Protein AF-A0A0D2KU87-F1 (afdb_monomer)

Nearest PDB structures (foldseek):
  6zbf-assembly1_D  TM=3.730E-01  e=7.531E+00  Plasmodium falciparum
  2d4u-assembly1_B  TM=3.191E-01  e=7.531E+00  Escherichia coli
  2d4u-assembly1_A  TM=2.820E-01  e=7.531E+00  Escherichia coli

Solvent-accessible surface area (backbone atoms only — not comparable to full-atom values): 9896 Å² total; per-residue (Å²): 134,83,79,78,77,72,79,76,49,79,61,57,67,53,49,53,59,48,53,55,52,32,53,54,26,45,52,42,23,51,54,15,48,53,52,46,55,57,56,40,59,60,91,56,57,59,43,62,75,48,53,86,29,67,97,52,77,51,75,74,40,42,51,70,64,66,47,47,61,58,52,49,52,55,51,51,47,50,51,52,52,51,52,50,52,52,30,57,75,68,68,45,45,80,82,44,34,71,60,50,45,51,52,37,52,53,50,22,53,51,25,47,54,50,20,52,30,36,56,43,44,52,74,31,78,82,30,64,52,69,70,59,32,55,31,34,51,42,22,20,51,13,23,46,50,29,23,52,43,33,52,52,47,40,50,59,68,65,59,74,82,65,65,76,81,70,44,69,68,62,55,50,58,52,51,58,55,60,77,74,108

Secondary structure (DSSP, 8-state):
---------HHHHHHHHHHHHHHHHHHHHHHHHHHHHHHHHSS---GGGGTT-TT---S---HHHHHHHHHHHHHHHHHHHHHHHHHHHTT-TTTTHHHHHHHHHHHHHHHHHHHHHHHHHTTSGGGGSHHHHHHHHHHHHHHHHHHHHHHHHHHHHHH-SSGGGG-HHHHHHHHHHHTT-

Organism: NCBI:txid145388

Structure (mmCIF, N/CA/C/O backbone):
data_AF-A0A0D2KU87-F1
#
_entry.id   AF-A0A0D2KU87-F1
#
loop_
_atom_site.group_PDB
_atom_site.id
_atom_site.type_symbol
_atom_site.label_atom_id
_atom_site.label_alt_id
_atom_site.label_comp_id
_atom_site.label_asym_id
_atom_site.label_entity_id
_atom_site.label_seq_id
_atom_site.pdbx_PDB_ins_code
_atom_site.Cartn_x
_atom_site.Cartn_y
_atom_site.Cartn_z
_atom_site.occupancy
_atom_site.B_iso_or_equiv
_atom_site.auth_seq_id
_atom_site.auth_comp_id
_atom_site.auth_asym_id
_atom_site.auth_atom_id
_atom_site.pdbx_PDB_model_num
ATOM 1 N N . MET A 1 1 ? -26.603 19.863 22.892 1.00 43.16 1 MET A N 1
ATOM 2 C CA . MET A 1 1 ? -26.083 18.515 22.584 1.00 43.16 1 MET A CA 1
ATOM 3 C C . MET A 1 1 ? -24.598 18.520 22.902 1.00 43.16 1 MET A C 1
ATOM 5 O O . MET A 1 1 ? -23.802 18.940 22.076 1.00 43.16 1 MET A O 1
ATOM 9 N N . ALA A 1 2 ? -24.238 18.197 24.143 1.00 42.66 2 ALA A N 1
ATOM 10 C CA . ALA A 1 2 ? -22.839 18.078 24.535 1.00 42.66 2 ALA A CA 1
ATOM 11 C C . ALA A 1 2 ? -22.352 16.707 24.054 1.00 42.66 2 ALA A C 1
ATOM 13 O O . ALA A 1 2 ? -22.776 15.683 24.585 1.00 42.66 2 ALA A O 1
ATOM 14 N N . GLY A 1 3 ? -21.552 16.689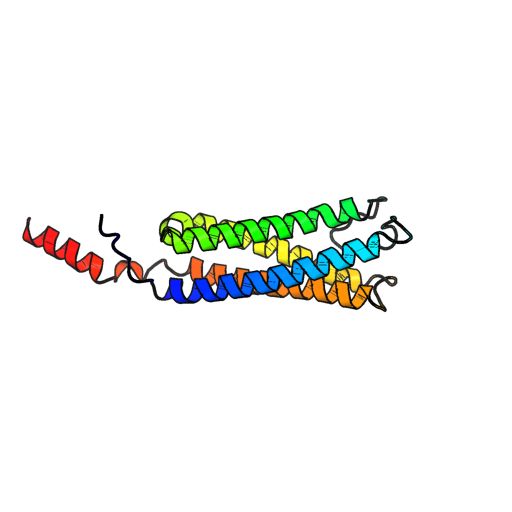 22.988 1.00 45.22 3 GLY A N 1
ATOM 15 C CA . GLY A 1 3 ? -20.903 15.472 22.519 1.00 45.22 3 GLY A CA 1
ATOM 16 C C . GLY A 1 3 ? -19.928 15.000 23.588 1.00 45.22 3 GLY A C 1
ATOM 17 O O . GLY A 1 3 ? -18.913 15.651 23.826 1.00 45.22 3 GLY A O 1
ATOM 18 N N . PHE A 1 4 ? -20.256 13.899 24.261 1.00 49.47 4 PHE A N 1
ATOM 19 C CA . PHE A 1 4 ? -19.326 13.210 25.142 1.00 49.47 4 PHE A CA 1
ATOM 20 C C . PHE A 1 4 ? -18.166 12.697 24.288 1.00 49.47 4 PHE A C 1
ATOM 22 O O . PHE A 1 4 ? -18.287 11.701 23.579 1.00 49.47 4 PHE A O 1
ATOM 29 N N . ALA A 1 5 ? -17.042 13.412 24.326 1.00 50.34 5 ALA A N 1
ATOM 30 C CA . ALA A 1 5 ? -15.783 12.922 23.799 1.00 50.34 5 ALA A CA 1
ATOM 31 C C . ALA A 1 5 ? -15.379 11.711 24.645 1.00 50.34 5 ALA A C 1
ATOM 33 O O . ALA A 1 5 ? -14.932 11.855 25.784 1.00 50.34 5 ALA A O 1
ATOM 34 N N . CYS A 1 6 ? -15.594 10.509 24.112 1.00 52.75 6 CYS A N 1
ATOM 35 C CA . CYS A 1 6 ? -15.106 9.299 24.748 1.00 52.75 6 CYS A CA 1
ATOM 36 C C . CYS A 1 6 ? -13.572 9.412 24.823 1.00 52.75 6 CYS A C 1
ATOM 38 O O . CYS A 1 6 ? -12.943 9.708 23.801 1.00 52.75 6 CYS A O 1
ATOM 40 N N . PRO A 1 7 ? -12.947 9.254 26.003 1.00 59.38 7 PRO A N 1
ATOM 41 C CA . PRO A 1 7 ? -11.500 9.335 26.115 1.00 59.38 7 PRO A CA 1
ATOM 42 C C . PRO A 1 7 ? -10.881 8.275 25.200 1.00 59.38 7 PRO A C 1
ATOM 44 O O . PRO A 1 7 ? -11.172 7.089 25.341 1.00 59.38 7 PRO A O 1
ATOM 47 N N . PHE A 1 8 ? -10.067 8.726 24.241 1.00 59.88 8 PHE A N 1
ATOM 48 C CA . PHE A 1 8 ? -9.347 7.882 23.287 1.00 59.88 8 PHE A CA 1
ATOM 49 C C . PHE A 1 8 ? -8.723 6.679 24.003 1.00 59.88 8 PHE A C 1
ATOM 51 O O . PHE A 1 8 ? -7.935 6.862 24.941 1.00 59.88 8 PHE A O 1
ATOM 58 N N . THR A 1 9 ? -9.045 5.460 23.556 1.00 67.19 9 THR A N 1
ATOM 59 C CA . THR A 1 9 ? -8.402 4.252 24.089 1.00 67.19 9 THR A CA 1
ATOM 60 C C . THR A 1 9 ? -6.901 4.296 23.794 1.00 67.19 9 THR A C 1
ATOM 62 O O . THR A 1 9 ? -6.440 4.960 22.860 1.00 67.19 9 THR A O 1
ATOM 65 N N . CYS A 1 10 ? -6.103 3.600 24.608 1.00 67.94 10 CYS A N 1
ATOM 66 C CA . CYS A 1 10 ? -4.652 3.533 24.418 1.00 67.94 10 CYS A CA 1
ATOM 67 C C . CYS A 1 10 ? -4.286 3.033 23.005 1.00 67.94 10 CYS A C 1
ATOM 69 O O . CYS A 1 10 ? -3.379 3.576 22.377 1.00 67.94 10 CYS A O 1
ATOM 71 N N . ALA A 1 11 ? -5.055 2.084 22.454 1.00 71.25 11 ALA A N 1
ATOM 72 C CA . ALA A 1 11 ? -4.854 1.596 21.092 1.00 71.25 11 ALA A CA 1
ATOM 73 C C . ALA A 1 11 ? -5.150 2.672 20.037 1.00 71.25 11 ALA A C 1
ATOM 75 O O . ALA A 1 11 ? -4.380 2.823 19.092 1.00 71.25 11 ALA A O 1
ATOM 76 N N . GLN A 1 12 ? -6.195 3.488 20.214 1.00 80.25 12 GLN A N 1
ATOM 77 C CA . GLN A 1 12 ? -6.535 4.558 19.270 1.00 80.25 12 GLN A CA 1
ATOM 78 C C . GLN A 1 12 ? -5.399 5.588 19.123 1.00 80.25 12 GLN A C 1
ATOM 80 O O . GLN A 1 12 ? -5.172 6.105 18.027 1.00 80.25 12 GLN A O 1
ATOM 85 N N . LYS A 1 13 ? -4.626 5.829 20.194 1.00 85.50 13 LYS A N 1
ATOM 86 C CA . LYS A 1 13 ? -3.428 6.689 20.158 1.00 85.50 13 LYS A CA 1
ATOM 87 C C . LYS A 1 13 ? -2.296 6.114 19.305 1.00 85.50 13 LYS A C 1
ATOM 89 O O . LYS A 1 13 ? -1.492 6.887 18.797 1.00 85.50 13 LYS A O 1
ATOM 94 N N . LEU A 1 14 ? -2.232 4.791 19.145 1.00 91.44 14 LEU A N 1
ATOM 95 C CA . LEU A 1 14 ? -1.238 4.110 18.313 1.00 91.44 14 LEU A CA 1
ATOM 96 C C . LEU A 1 14 ? -1.712 3.937 16.862 1.0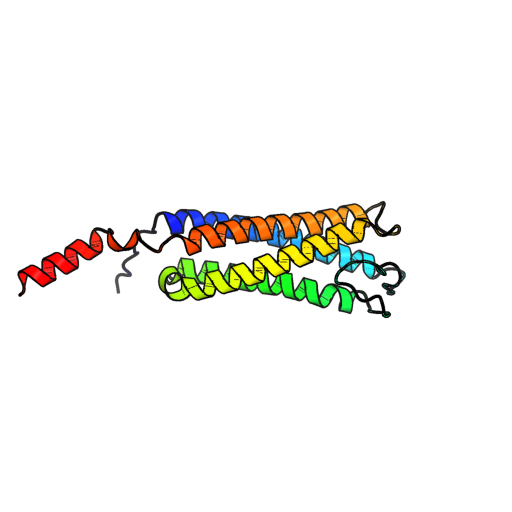0 91.44 14 LEU A C 1
ATOM 98 O O . LEU A 1 14 ? -0.902 4.011 15.943 1.00 91.44 14 LEU A O 1
ATOM 102 N N . VAL A 1 15 ? -3.016 3.757 16.634 1.00 93.25 15 VAL A N 1
ATOM 103 C CA . VAL A 1 15 ? -3.564 3.597 15.276 1.00 93.25 15 VAL A CA 1
ATOM 104 C C . VAL A 1 15 ? -3.365 4.869 14.446 1.00 93.25 15 VAL A C 1
ATOM 106 O O . VAL A 1 15 ? -2.947 4.780 13.297 1.00 93.25 15 VAL A O 1
ATOM 109 N N . LEU A 1 16 ? -3.601 6.055 15.017 1.00 93.75 16 LEU A N 1
ATOM 110 C CA . LEU A 1 16 ? -3.469 7.322 14.28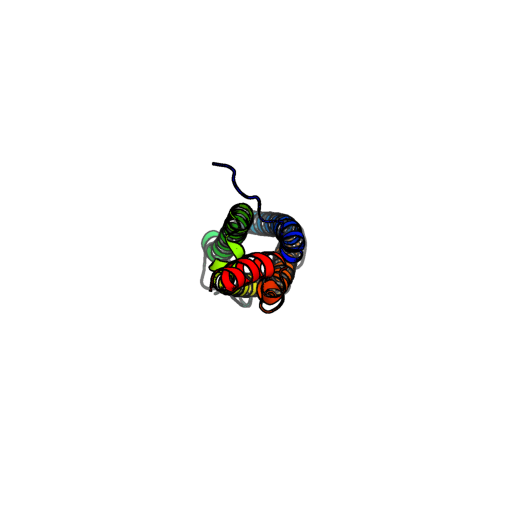8 1.00 93.75 16 LEU A CA 1
ATOM 111 C C . LEU A 1 16 ? -2.062 7.563 13.692 1.00 93.75 16 LEU A C 1
ATOM 113 O O . LEU A 1 16 ? -1.979 7.825 12.492 1.00 93.75 16 LEU A O 1
ATOM 117 N N . PRO A 1 17 ? -0.949 7.469 14.451 1.00 96.50 17 PRO A N 1
ATOM 118 C CA . PRO A 1 17 ? 0.382 7.644 13.875 1.00 96.50 17 PRO A CA 1
ATOM 119 C C . PRO A 1 17 ? 0.728 6.554 12.854 1.00 96.50 17 PRO A C 1
ATOM 121 O O . PRO A 1 17 ? 1.401 6.859 11.872 1.00 96.50 17 PRO A O 1
ATOM 124 N N . LEU A 1 18 ? 0.244 5.317 13.030 1.00 96.94 18 LEU A N 1
ATOM 125 C CA . LEU A 1 18 ? 0.438 4.249 12.045 1.00 96.94 18 LEU A CA 1
ATOM 126 C C . LEU A 1 18 ? -0.295 4.541 10.729 1.00 96.94 18 LEU A C 1
ATOM 128 O O . LEU A 1 18 ? 0.293 4.369 9.667 1.00 96.94 18 LEU A O 1
ATOM 132 N N . VAL A 1 19 ? -1.535 5.039 10.781 1.00 97.31 19 VAL A N 1
ATOM 133 C CA . VAL A 1 19 ? -2.292 5.471 9.590 1.00 97.31 19 VAL A CA 1
ATOM 134 C C . VAL A 1 19 ? -1.555 6.599 8.867 1.00 97.31 19 VAL A C 1
ATOM 136 O O . VAL A 1 19 ? -1.370 6.535 7.654 1.00 97.31 19 VAL A O 1
ATOM 139 N N . SER A 1 20 ? -1.083 7.608 9.606 1.00 97.44 20 SER A N 1
ATOM 140 C CA . SER A 1 20 ? -0.323 8.728 9.039 1.00 97.44 20 SER A CA 1
ATOM 141 C C . SER A 1 20 ? 0.984 8.272 8.390 1.00 97.44 20 SER A C 1
ATOM 143 O O . SER A 1 20 ? 1.318 8.713 7.293 1.00 97.44 20 SER A O 1
ATOM 145 N N . LEU A 1 21 ? 1.717 7.365 9.038 1.00 97.81 21 LEU A N 1
ATOM 146 C CA . LEU A 1 21 ? 2.938 6.791 8.479 1.00 97.81 21 LEU A CA 1
ATOM 147 C C . LEU A 1 21 ? 2.640 5.966 7.221 1.00 97.81 21 LEU A C 1
ATOM 149 O O . LEU A 1 21 ? 3.354 6.084 6.226 1.00 97.81 21 LEU A O 1
ATOM 153 N N . ASN A 1 22 ? 1.561 5.182 7.234 1.00 98.12 22 ASN A N 1
ATOM 154 C CA . ASN A 1 22 ? 1.152 4.402 6.074 1.00 98.12 22 ASN A CA 1
ATOM 155 C C . ASN A 1 22 ? 0.771 5.296 4.886 1.00 98.12 22 ASN A C 1
ATOM 157 O O . ASN A 1 22 ? 1.131 5.002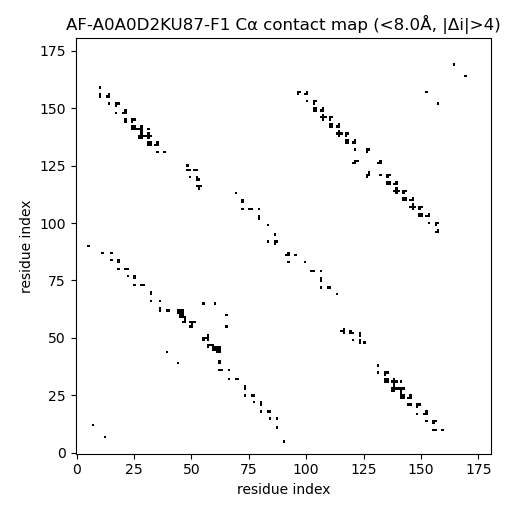 3.749 1.00 98.12 22 ASN A O 1
ATOM 161 N N . PHE A 1 23 ? 0.129 6.439 5.144 1.00 98.25 23 PHE A N 1
ATOM 162 C CA . PHE A 1 23 ? -0.154 7.436 4.114 1.00 98.25 23 PHE A CA 1
ATOM 163 C C . PHE A 1 23 ? 1.123 7.965 3.441 1.00 98.25 23 PHE A C 1
ATOM 165 O O . PHE A 1 23 ? 1.158 8.111 2.221 1.00 98.25 23 PHE A O 1
ATOM 172 N N . LEU A 1 24 ? 2.206 8.185 4.194 1.00 98.25 24 LEU A N 1
ATOM 173 C CA . LEU A 1 24 ? 3.493 8.586 3.609 1.00 98.25 24 LEU A CA 1
ATOM 174 C C . LEU A 1 24 ? 4.073 7.494 2.698 1.00 98.25 24 LEU A C 1
ATOM 176 O O . LEU A 1 24 ? 4.547 7.791 1.602 1.00 98.25 24 LEU A O 1
ATOM 180 N N . PHE A 1 25 ? 4.008 6.226 3.110 1.00 97.94 25 PHE A N 1
ATOM 181 C CA . PHE A 1 25 ? 4.479 5.103 2.289 1.00 97.94 25 PHE A CA 1
ATOM 182 C C . PHE A 1 25 ? 3.603 4.850 1.060 1.00 97.94 25 PHE A C 1
ATOM 184 O O . PHE A 1 25 ? 4.112 4.503 -0.010 1.00 97.94 25 PHE A O 1
ATOM 191 N N . TRP A 1 26 ? 2.307 5.128 1.168 1.00 97.88 26 TRP A N 1
ATOM 192 C CA . TRP A 1 26 ? 1.399 5.156 0.031 1.00 97.88 26 TRP A CA 1
ATOM 193 C C . TRP A 1 26 ? 1.817 6.215 -1.004 1.00 97.88 26 TRP A C 1
ATOM 195 O O . TRP A 1 26 ? 1.895 5.896 -2.191 1.00 97.88 26 TRP A O 1
ATOM 205 N N . VAL A 1 27 ? 2.193 7.433 -0.582 1.00 98.06 27 VAL A N 1
ATOM 206 C CA . VAL A 1 27 ? 2.714 8.474 -1.496 1.00 98.06 27 VAL A CA 1
ATOM 207 C C . VAL A 1 27 ? 3.985 8.004 -2.214 1.00 98.06 27 VAL A C 1
ATOM 209 O O . VAL A 1 27 ? 4.128 8.220 -3.418 1.00 98.06 27 VAL A O 1
ATOM 212 N N . ILE A 1 28 ? 4.894 7.323 -1.508 1.00 97.31 28 ILE A N 1
ATOM 213 C CA . ILE A 1 28 ? 6.113 6.759 -2.113 1.00 97.31 28 ILE A CA 1
ATOM 214 C C . ILE A 1 28 ? 5.757 5.705 -3.170 1.00 97.31 28 ILE A C 1
ATOM 216 O O . ILE A 1 28 ? 6.301 5.735 -4.275 1.00 97.31 28 ILE A O 1
ATOM 220 N N . SER A 1 29 ? 4.812 4.813 -2.862 1.00 96.88 29 SER A N 1
ATOM 221 C CA . SER A 1 29 ? 4.322 3.793 -3.799 1.00 96.88 29 SER A CA 1
ATOM 222 C C . SER A 1 29 ? 3.716 4.427 -5.055 1.00 96.88 29 SER A C 1
ATOM 224 O O . SER A 1 29 ? 4.022 4.005 -6.170 1.00 96.88 29 SER A O 1
ATOM 226 N N . LEU A 1 30 ? 2.918 5.486 -4.884 1.00 96.75 30 LEU A N 1
ATOM 227 C CA . LEU A 1 30 ? 2.302 6.242 -5.974 1.00 96.75 30 LEU A CA 1
ATOM 228 C C . LEU A 1 30 ? 3.353 6.921 -6.866 1.00 96.75 30 LEU A C 1
ATOM 230 O O . LEU A 1 30 ? 3.264 6.839 -8.091 1.00 96.75 30 LEU A O 1
ATOM 234 N N . GLY A 1 31 ? 4.377 7.539 -6.270 1.00 96.69 31 GLY A N 1
ATOM 235 C CA . GLY A 1 31 ? 5.480 8.163 -7.006 1.00 96.69 31 GLY A CA 1
ATOM 236 C C . GLY A 1 31 ? 6.319 7.153 -7.796 1.00 96.69 31 GLY A C 1
ATOM 237 O O . GLY A 1 31 ? 6.650 7.397 -8.960 1.00 96.69 31 GLY A O 1
ATOM 238 N N . GLY A 1 32 ? 6.617 5.996 -7.195 1.00 94.88 32 GLY A N 1
ATOM 239 C CA . GLY A 1 32 ? 7.325 4.902 -7.861 1.00 94.88 32 GLY A CA 1
ATOM 240 C C . GLY A 1 32 ? 6.530 4.329 -9.036 1.00 94.88 32 GLY A C 1
ATOM 241 O O . GLY A 1 32 ? 7.059 4.206 -10.140 1.00 94.88 32 GLY A O 1
ATOM 242 N N . LEU A 1 33 ? 5.240 4.052 -8.828 1.00 94.50 33 LEU A N 1
ATOM 243 C CA . LEU A 1 33 ? 4.357 3.513 -9.861 1.00 94.50 33 LEU A CA 1
ATOM 244 C C . LEU A 1 33 ? 4.153 4.492 -11.028 1.00 94.50 33 LEU A C 1
ATOM 246 O O . LEU A 1 33 ? 4.258 4.098 -12.189 1.00 94.50 33 LEU A O 1
ATOM 250 N N . GLY A 1 34 ? 3.910 5.772 -10.731 1.00 94.94 34 GLY A N 1
ATOM 251 C CA . GLY A 1 34 ? 3.738 6.807 -11.754 1.00 94.94 34 GLY A CA 1
ATOM 252 C C . GLY A 1 34 ? 4.987 6.991 -12.613 1.00 94.94 34 GLY A C 1
ATOM 253 O O . GLY A 1 34 ? 4.897 7.074 -13.837 1.00 94.94 34 GLY A O 1
ATOM 254 N N . SER A 1 35 ? 6.159 6.963 -11.981 1.00 93.69 35 SER A N 1
ATOM 255 C CA . SER A 1 35 ? 7.439 7.061 -12.681 1.00 93.69 35 SER A CA 1
ATOM 256 C C . SER A 1 35 ? 7.706 5.837 -13.571 1.00 93.69 35 SER A C 1
ATOM 258 O O . SER A 1 35 ? 8.159 5.996 -14.701 1.00 93.69 35 SER A O 1
ATOM 260 N N . LEU A 1 36 ? 7.369 4.620 -13.121 1.00 89.81 36 LEU A N 1
ATOM 261 C CA . LEU A 1 36 ? 7.480 3.410 -13.951 1.00 89.81 36 LEU A CA 1
ATOM 262 C C . LEU A 1 36 ? 6.555 3.448 -15.169 1.00 89.81 36 LEU A C 1
ATOM 264 O O . LEU A 1 36 ? 6.963 3.065 -16.265 1.00 89.81 36 LEU A O 1
ATOM 268 N N . GLN A 1 37 ? 5.318 3.921 -15.003 1.00 90.94 37 GLN A N 1
ATOM 269 C CA . GLN A 1 37 ? 4.400 4.063 -16.129 1.00 90.94 37 GLN A CA 1
ATOM 270 C C . GLN A 1 37 ? 4.884 5.114 -17.133 1.00 90.94 37 GLN A C 1
ATOM 272 O O . GLN A 1 37 ? 4.764 4.894 -18.341 1.00 90.94 37 GLN A O 1
ATOM 277 N N . TYR A 1 38 ? 5.435 6.230 -16.649 1.00 90.25 38 TYR A N 1
ATOM 278 C CA . TYR A 1 38 ? 6.026 7.255 -17.506 1.00 90.25 38 TYR A CA 1
ATOM 279 C C . TYR A 1 38 ? 7.154 6.668 -18.364 1.00 90.25 38 TYR A C 1
ATOM 281 O O . TYR A 1 38 ? 7.105 6.776 -19.586 1.00 90.25 38 TYR A O 1
ATOM 289 N N . LEU A 1 39 ? 8.096 5.950 -17.740 1.00 86.31 39 LEU A N 1
ATOM 290 C CA . LEU A 1 39 ? 9.220 5.313 -18.438 1.00 86.31 39 LEU A CA 1
ATOM 291 C C . LEU A 1 39 ? 8.771 4.229 -19.425 1.00 86.31 39 LEU A C 1
ATOM 293 O O . LEU A 1 39 ? 9.341 4.103 -20.497 1.00 86.31 39 LEU A O 1
ATOM 297 N N . CYS A 1 40 ? 7.708 3.488 -19.113 1.00 82.38 40 CYS A N 1
ATOM 298 C CA . CYS A 1 40 ? 7.184 2.454 -20.008 1.00 82.38 40 CYS A CA 1
ATOM 299 C C . CYS A 1 40 ? 6.583 3.030 -21.308 1.00 82.38 40 CYS A C 1
ATOM 301 O O . CYS A 1 40 ? 6.501 2.336 -22.317 1.00 82.38 40 CYS A O 1
ATOM 303 N N . THR A 1 41 ? 6.130 4.288 -21.304 1.00 78.62 41 THR A N 1
ATOM 304 C CA . THR A 1 41 ? 5.381 4.859 -22.436 1.00 78.62 41 THR A CA 1
ATOM 305 C C . THR A 1 41 ? 6.286 5.264 -23.610 1.00 78.62 41 THR A C 1
ATOM 307 O O . THR A 1 41 ? 5.806 5.301 -24.743 1.00 78.62 41 THR A O 1
ATOM 310 N N . GLU A 1 42 ? 7.586 5.494 -23.392 1.00 70.94 42 GLU A N 1
ATOM 311 C CA . GLU A 1 42 ? 8.510 5.945 -24.441 1.00 70.94 42 GLU A CA 1
ATOM 312 C C . GLU A 1 42 ? 9.767 5.065 -24.569 1.00 70.94 42 GLU A C 1
ATOM 314 O O . GLU A 1 42 ? 10.376 4.743 -23.553 1.00 70.94 42 GLU A O 1
ATOM 319 N N . PRO A 1 43 ? 10.238 4.714 -25.788 1.00 60.28 43 PRO A N 1
ATOM 320 C CA . PRO A 1 43 ? 9.615 4.856 -27.113 1.00 60.28 43 PRO A CA 1
ATOM 321 C C . PRO A 1 43 ? 8.894 3.579 -27.599 1.00 60.28 43 PRO A C 1
ATOM 323 O O . PRO A 1 43 ? 8.294 3.575 -28.674 1.00 60.28 43 PRO A O 1
ATOM 326 N N . PHE A 1 44 ? 8.935 2.485 -26.833 1.00 59.34 44 PHE A N 1
ATOM 327 C CA . PHE A 1 44 ? 8.345 1.203 -27.219 1.00 59.34 44 PHE A CA 1
ATOM 328 C C . PHE A 1 44 ? 7.197 0.842 -26.272 1.00 59.34 44 PHE A C 1
ATOM 330 O O . PHE A 1 44 ? 7.411 0.267 -25.214 1.00 59.34 44 PHE A O 1
ATOM 337 N N . ASN A 1 45 ? 5.955 1.106 -26.689 1.00 61.66 45 ASN A N 1
ATOM 338 C CA . ASN A 1 45 ? 4.719 0.753 -25.966 1.00 61.66 45 ASN A CA 1
ATOM 339 C C . ASN A 1 45 ? 4.442 -0.774 -25.925 1.00 61.66 45 ASN A C 1
ATOM 341 O O . ASN A 1 45 ? 3.293 -1.212 -25.891 1.00 61.66 45 ASN A O 1
ATOM 345 N N . ASN A 1 46 ? 5.491 -1.598 -26.001 1.00 60.94 46 ASN A N 1
ATOM 346 C CA . ASN A 1 46 ? 5.423 -3.051 -26.057 1.00 60.94 46 ASN A CA 1
ATOM 347 C C . ASN A 1 46 ? 6.133 -3.658 -24.847 1.00 60.94 46 ASN A C 1
ATOM 349 O O . ASN A 1 46 ? 7.348 -3.571 -24.700 1.00 60.94 46 ASN A O 1
ATOM 353 N N . THR A 1 47 ? 5.378 -4.389 -24.032 1.00 63.22 47 THR A N 1
ATOM 354 C CA . THR A 1 47 ? 5.857 -5.056 -22.814 1.00 63.22 47 THR A CA 1
ATOM 355 C C . THR A 1 47 ? 6.542 -6.398 -23.091 1.00 63.22 47 THR A C 1
ATOM 357 O O . THR A 1 47 ? 6.604 -7.252 -22.210 1.00 63.22 47 THR A O 1
ATOM 360 N N . GLY A 1 48 ? 7.044 -6.626 -24.311 1.00 61.34 48 GLY A N 1
ATOM 361 C CA . GLY A 1 48 ? 7.645 -7.907 -24.712 1.00 61.34 48 GLY A CA 1
ATOM 362 C C . GLY A 1 48 ? 8.841 -8.309 -23.839 1.00 61.34 48 GLY A C 1
ATOM 363 O O . GLY A 1 48 ? 9.051 -9.489 -23.568 1.00 61.34 48 GLY A O 1
ATOM 364 N N . TYR A 1 49 ? 9.567 -7.322 -23.310 1.00 64.56 49 TYR A N 1
ATOM 365 C CA . TYR A 1 49 ? 10.694 -7.529 -22.400 1.00 64.56 49 TYR A CA 1
ATOM 366 C C . TYR A 1 49 ? 10.278 -7.978 -20.990 1.00 64.56 49 TYR A C 1
ATOM 368 O O . TYR A 1 49 ? 11.101 -8.534 -20.277 1.00 64.56 49 TYR A O 1
ATOM 376 N N . LEU A 1 50 ? 9.010 -7.811 -20.593 1.00 65.44 50 LEU A N 1
ATOM 377 C CA . LEU A 1 50 ? 8.484 -8.242 -19.287 1.00 65.44 50 LEU A CA 1
ATOM 378 C C . LEU A 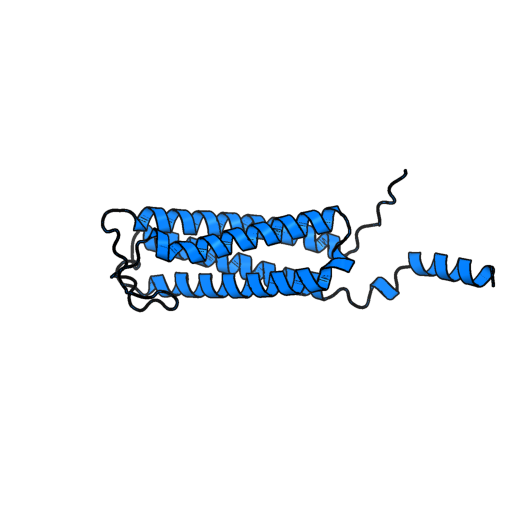1 50 ? 8.102 -9.735 -19.256 1.00 65.44 50 LEU A C 1
ATOM 380 O O . LEU A 1 50 ? 7.508 -10.213 -18.286 1.00 65.44 50 LEU A O 1
ATOM 384 N N . SER A 1 51 ? 8.442 -10.493 -20.304 1.00 63.19 51 SER A N 1
ATOM 385 C CA . SER A 1 51 ? 8.284 -11.948 -20.304 1.00 63.19 51 SER A CA 1
ATOM 386 C C . SER A 1 51 ? 9.110 -12.592 -19.182 1.00 63.19 51 SER A C 1
ATOM 388 O O . SER A 1 51 ? 10.303 -12.340 -19.039 1.00 63.19 51 SER A O 1
ATOM 390 N N . GLY A 1 52 ? 8.452 -13.400 -18.344 1.00 62.94 52 GLY A N 1
ATOM 391 C CA . GLY A 1 52 ? 9.077 -14.071 -17.197 1.00 62.94 52 GLY A CA 1
ATOM 392 C C . GLY A 1 52 ? 8.885 -13.383 -15.840 1.00 62.94 52 GLY A C 1
ATOM 393 O O . GLY A 1 52 ? 9.211 -13.986 -14.818 1.00 62.94 52 GLY A O 1
ATOM 394 N N . VAL A 1 53 ? 8.302 -12.179 -15.786 1.00 67.38 53 VAL A N 1
ATOM 395 C CA . VAL A 1 53 ? 7.938 -11.538 -14.511 1.00 67.38 53 VAL A CA 1
ATOM 396 C C . VAL A 1 53 ? 6.666 -12.180 -13.950 1.00 67.38 53 VAL A C 1
ATOM 398 O O . VAL A 1 53 ? 5.619 -12.193 -14.599 1.00 67.38 53 VAL A O 1
ATOM 401 N N . ARG A 1 54 ? 6.735 -12.714 -12.723 1.00 64.31 54 ARG A N 1
ATOM 402 C CA . ARG A 1 54 ? 5.567 -13.291 -12.036 1.00 64.31 54 ARG A CA 1
ATOM 403 C C . ARG A 1 54 ? 4.471 -12.232 -11.882 1.00 64.31 54 ARG A C 1
ATOM 405 O O . ARG A 1 54 ? 4.728 -11.143 -11.386 1.00 64.31 54 ARG A O 1
ATOM 412 N N . GLY A 1 55 ? 3.253 -12.565 -12.311 1.00 62.97 55 GLY A N 1
ATOM 413 C CA . GLY A 1 55 ? 2.098 -11.659 -12.273 1.00 62.97 55 GLY A CA 1
ATOM 414 C C . GLY A 1 55 ? 1.855 -10.859 -13.557 1.00 62.97 55 GLY A C 1
ATOM 415 O O . GLY A 1 55 ? 0.780 -10.281 -13.694 1.00 62.97 55 GLY A O 1
ATOM 416 N N . LEU A 1 56 ? 2.780 -10.878 -14.525 1.00 67.38 56 LEU A N 1
ATOM 417 C CA . LEU A 1 56 ? 2.611 -10.233 -15.828 1.00 67.38 56 LEU A CA 1
ATOM 418 C C . LEU A 1 56 ? 2.483 -11.283 -16.937 1.00 67.38 56 LEU A C 1
ATOM 420 O O . LEU A 1 56 ? 3.307 -12.187 -17.055 1.00 67.38 56 LEU A O 1
ATOM 424 N N . SER A 1 57 ? 1.442 -11.170 -17.766 1.00 62.28 57 SER A N 1
ATOM 425 C CA . SER A 1 57 ? 1.297 -12.014 -18.958 1.00 62.28 57 SER A CA 1
ATOM 426 C C . SER A 1 57 ? 1.971 -11.334 -20.159 1.00 62.28 57 SER A C 1
ATOM 428 O O . SER A 1 57 ? 1.639 -10.185 -20.454 1.00 62.28 57 SER A O 1
ATOM 430 N N . PRO A 1 58 ? 2.886 -12.005 -20.883 1.00 55.31 58 PRO A N 1
ATOM 431 C CA . PRO A 1 58 ? 3.681 -11.405 -21.961 1.00 55.31 58 PRO A CA 1
ATOM 432 C C . PRO A 1 58 ? 2.919 -11.150 -23.274 1.00 55.31 58 PRO A C 1
ATOM 434 O O . PRO A 1 58 ? 3.529 -10.796 -24.281 1.00 55.31 58 PRO A O 1
ATOM 437 N N . VAL A 1 59 ? 1.596 -11.316 -23.306 1.00 57.38 59 VAL A N 1
ATOM 438 C CA . VAL A 1 59 ? 0.808 -11.210 -24.543 1.00 57.38 59 VAL A CA 1
ATOM 439 C C . VAL A 1 59 ? 0.514 -9.743 -24.879 1.00 57.38 59 VAL A C 1
ATOM 441 O O . VAL A 1 59 ? -0.587 -9.267 -24.631 1.00 57.38 59 VAL A O 1
ATOM 444 N N . HIS A 1 60 ? 1.499 -9.022 -25.428 1.00 57.75 60 HIS A N 1
ATOM 445 C CA . HIS A 1 60 ? 1.348 -7.698 -26.066 1.00 57.75 60 HIS A CA 1
ATOM 446 C C . HIS A 1 60 ? 0.409 -6.718 -25.335 1.00 57.75 60 HIS A C 1
ATOM 448 O O . HIS A 1 60 ? -0.430 -6.059 -25.956 1.00 57.75 60 HIS A O 1
ATOM 454 N N . LEU A 1 61 ? 0.500 -6.636 -24.005 1.00 66.38 61 LEU A N 1
ATOM 455 C CA . LEU A 1 61 ? -0.280 -5.655 -23.265 1.00 66.38 61 LEU A CA 1
ATOM 456 C C . LEU A 1 61 ? 0.379 -4.281 -23.412 1.00 66.38 61 LEU A C 1
ATOM 458 O O . LEU A 1 61 ? 1.597 -4.145 -23.354 1.00 66.38 61 LEU A O 1
ATOM 462 N N . THR A 1 62 ? -0.435 -3.245 -23.583 1.00 77.81 62 THR A N 1
ATOM 463 C CA . THR A 1 62 ? 0.048 -1.866 -23.482 1.00 77.81 62 THR A CA 1
ATOM 464 C C . THR A 1 62 ? 0.483 -1.587 -22.044 1.00 77.81 62 THR A C 1
ATOM 466 O O . THR A 1 62 ? -0.097 -2.134 -21.098 1.00 77.81 62 THR A O 1
ATOM 469 N N . CYS A 1 63 ? 1.458 -0.694 -21.855 1.00 78.19 63 CYS A N 1
ATOM 470 C CA . CYS A 1 63 ? 1.929 -0.303 -20.521 1.00 78.19 63 CYS A CA 1
ATOM 471 C C . CYS A 1 63 ? 0.775 0.124 -19.600 1.00 78.19 63 CYS A C 1
ATOM 473 O O . CYS A 1 63 ? 0.698 -0.298 -18.449 1.00 78.19 63 CYS A O 1
ATOM 475 N N . SER A 1 64 ? -0.192 0.877 -20.134 1.00 81.12 64 SER A N 1
ATOM 476 C CA . SER A 1 64 ? -1.399 1.283 -19.402 1.00 81.12 64 SER A CA 1
ATOM 477 C C . SER A 1 64 ? -2.195 0.090 -18.858 1.00 81.12 64 SER A C 1
ATOM 479 O O . SER A 1 64 ? -2.653 0.116 -17.716 1.00 81.12 64 SER A O 1
ATOM 481 N N . ARG A 1 65 ? -2.326 -0.990 -19.638 1.00 82.56 65 ARG A N 1
ATOM 482 C CA . ARG A 1 65 ? -3.082 -2.173 -19.221 1.00 82.56 65 ARG A CA 1
ATOM 483 C C . ARG A 1 65 ? -2.326 -2.990 -18.178 1.00 82.56 65 ARG A C 1
ATOM 485 O O . ARG A 1 65 ? -2.954 -3.465 -17.238 1.00 82.56 65 ARG A O 1
ATOM 492 N N . VAL A 1 66 ? -1.002 -3.093 -18.298 1.00 83.62 66 VAL A N 1
ATOM 493 C CA . VAL A 1 66 ? -0.149 -3.748 -17.293 1.00 83.62 66 VAL A CA 1
ATOM 494 C C . VAL A 1 66 ? -0.236 -3.037 -15.942 1.00 83.62 66 VAL A C 1
ATOM 496 O O . VAL A 1 66 ? -0.470 -3.683 -14.923 1.00 83.62 66 VAL A O 1
ATOM 499 N N . TYR A 1 67 ? -0.130 -1.706 -15.929 1.00 89.81 67 TYR A N 1
ATOM 500 C CA . TYR A 1 67 ? -0.155 -0.939 -14.683 1.00 89.81 67 TYR A CA 1
ATOM 501 C C . TYR A 1 67 ? -1.556 -0.742 -14.091 1.00 89.81 67 TYR A C 1
ATOM 503 O O . TYR A 1 67 ? -1.668 -0.406 -12.914 1.00 89.81 67 TYR A O 1
ATOM 511 N N . SER A 1 68 ? -2.626 -0.992 -14.856 1.00 91.75 68 SER A N 1
ATOM 512 C CA . SER A 1 68 ? -4.013 -0.793 -14.403 1.00 91.75 68 SER A CA 1
ATOM 513 C C . SER A 1 68 ? -4.348 -1.525 -13.096 1.00 91.75 68 SER A C 1
ATOM 515 O O . SER A 1 68 ? -4.984 -0.948 -12.214 1.00 91.75 68 SER A O 1
ATOM 517 N N . TYR A 1 69 ? -3.861 -2.758 -12.930 1.00 92.81 69 TYR A N 1
ATOM 518 C CA . TYR A 1 69 ? -4.056 -3.537 -11.706 1.00 92.81 69 TYR A CA 1
ATOM 519 C C . TYR A 1 69 ? -3.351 -2.901 -10.501 1.00 92.81 69 TYR A C 1
ATOM 521 O O . TYR A 1 69 ? -3.941 -2.761 -9.434 1.00 92.81 69 TYR A O 1
ATOM 529 N N . TYR A 1 70 ? -2.114 -2.440 -10.676 1.00 95.06 70 TYR A N 1
ATOM 530 C CA . TYR A 1 70 ? -1.345 -1.807 -9.604 1.00 95.06 70 TYR A CA 1
ATOM 531 C C . TYR A 1 70 ? -1.919 -0.439 -9.218 1.00 95.06 70 TYR A C 1
ATOM 533 O O . TYR A 1 70 ? -1.953 -0.104 -8.036 1.00 95.06 70 TYR A O 1
ATOM 541 N N . TRP A 1 71 ? -2.451 0.318 -10.181 1.00 96.69 71 TRP A N 1
ATOM 542 C CA . TRP A 1 71 ? -3.207 1.539 -9.889 1.00 96.69 71 TRP A CA 1
ATOM 543 C C . TRP A 1 71 ? -4.461 1.262 -9.076 1.00 96.69 71 TRP A C 1
ATOM 545 O O . TRP A 1 71 ? -4.772 2.018 -8.158 1.00 96.69 71 TRP A O 1
ATOM 555 N N . TRP A 1 72 ? -5.156 0.166 -9.374 1.00 97.50 72 TRP A N 1
ATOM 556 C CA . TRP A 1 72 ? -6.292 -0.262 -8.572 1.00 97.50 72 TRP A CA 1
ATOM 557 C C . TRP A 1 72 ? -5.877 -0.616 -7.134 1.00 97.50 72 TRP A C 1
ATOM 559 O O . TRP A 1 72 ? -6.554 -0.190 -6.204 1.00 97.50 72 TRP A O 1
ATOM 569 N N . ILE A 1 73 ? -4.736 -1.292 -6.929 1.00 97.81 73 ILE A N 1
ATOM 570 C CA . ILE A 1 73 ? -4.192 -1.565 -5.583 1.00 97.81 73 ILE A CA 1
ATOM 571 C C . ILE A 1 73 ? -3.920 -0.255 -4.825 1.00 97.81 73 ILE A C 1
ATOM 573 O O . ILE A 1 73 ? -4.348 -0.106 -3.683 1.00 97.81 73 ILE A O 1
ATOM 577 N N . VAL A 1 74 ? -3.252 0.715 -5.459 1.00 97.94 74 VAL A N 1
ATOM 578 C CA . VAL A 1 74 ? -2.953 2.026 -4.848 1.00 97.94 74 VAL A CA 1
ATOM 579 C C . VAL A 1 74 ? -4.237 2.796 -4.515 1.00 97.94 74 VAL A C 1
ATOM 581 O O . VAL A 1 74 ? -4.317 3.432 -3.463 1.00 97.94 74 VAL A O 1
ATOM 584 N N . ALA A 1 75 ? -5.256 2.728 -5.375 1.00 98.25 75 ALA A N 1
ATOM 585 C CA . ALA A 1 75 ? -6.554 3.352 -5.126 1.00 98.25 75 ALA A CA 1
ATOM 586 C C . ALA A 1 75 ? -7.315 2.675 -3.972 1.00 98.25 75 ALA A C 1
ATOM 588 O O . ALA A 1 75 ? -7.885 3.366 -3.127 1.00 98.25 75 ALA A O 1
ATOM 589 N N . LEU A 1 76 ? -7.298 1.340 -3.906 1.00 98.00 76 LEU A N 1
ATOM 590 C CA . LEU A 1 76 ? -7.889 0.582 -2.803 1.00 98.00 76 LEU A CA 1
ATOM 591 C C . LEU A 1 76 ? -7.228 0.948 -1.470 1.00 98.00 76 LEU A C 1
ATOM 593 O O . LEU A 1 76 ? -7.935 1.228 -0.506 1.00 98.00 76 LEU A O 1
ATOM 597 N N . GLU A 1 77 ? -5.896 1.001 -1.425 1.00 98.25 77 GLU A N 1
ATOM 598 C CA . GLU A 1 77 ? -5.147 1.386 -0.223 1.00 98.25 77 GLU A CA 1
ATOM 599 C C . GLU A 1 77 ? -5.533 2.793 0.254 1.00 98.25 77 GLU A C 1
ATOM 601 O O . GLU A 1 77 ? -5.772 3.008 1.440 1.00 98.25 77 GLU A O 1
ATOM 606 N N . PHE A 1 78 ? -5.688 3.746 -0.671 1.00 98.38 78 PHE A N 1
ATOM 607 C CA . PHE A 1 78 ? -6.153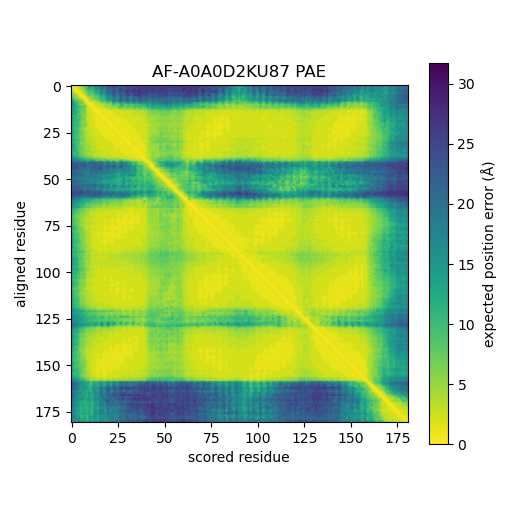 5.092 -0.336 1.00 98.38 78 PHE A CA 1
ATOM 608 C C . PHE A 1 78 ? -7.558 5.085 0.285 1.00 98.38 78 PHE A C 1
ATOM 610 O O . PHE A 1 78 ? -7.791 5.747 1.297 1.00 98.38 78 PHE A O 1
ATOM 617 N N . ILE A 1 79 ? -8.489 4.300 -0.270 1.00 98.44 79 ILE A N 1
ATOM 618 C CA . ILE A 1 79 ? -9.843 4.143 0.286 1.00 98.44 79 ILE A CA 1
ATOM 619 C C . ILE A 1 79 ? -9.785 3.537 1.693 1.00 98.44 79 ILE A C 1
ATOM 621 O O . ILE A 1 79 ? -10.489 4.011 2.585 1.00 98.44 79 ILE A O 1
ATOM 625 N N . VAL A 1 80 ? -8.939 2.525 1.910 1.00 98.19 80 VAL A N 1
ATOM 626 C CA . VAL A 1 80 ? -8.738 1.908 3.229 1.00 98.19 80 VAL A CA 1
ATOM 627 C C . VAL A 1 80 ? -8.204 2.935 4.228 1.00 98.19 80 VAL A C 1
ATOM 629 O O . VAL A 1 80 ? -8.763 3.063 5.315 1.00 98.19 80 VAL A O 1
ATOM 632 N N . LEU A 1 81 ? -7.195 3.725 3.852 1.00 97.94 81 LEU A N 1
ATOM 633 C CA . LEU A 1 81 ? -6.623 4.780 4.693 1.00 97.94 81 LEU A CA 1
ATOM 634 C C . LEU A 1 81 ? -7.642 5.863 5.057 1.00 97.94 81 LEU A C 1
ATOM 636 O O . LEU A 1 81 ? -7.805 6.187 6.235 1.00 97.94 81 LEU A O 1
ATOM 640 N N . CYS A 1 82 ? -8.358 6.404 4.068 1.00 98.06 82 CYS A N 1
ATOM 641 C CA . CYS A 1 82 ? -9.380 7.421 4.297 1.00 98.06 82 CYS A CA 1
ATOM 642 C C . CYS A 1 82 ? -10.537 6.882 5.142 1.00 98.06 82 CYS A C 1
ATOM 644 O O . CYS A 1 82 ? -10.966 7.537 6.090 1.00 98.06 82 CYS A O 1
ATOM 646 N N . GLY A 1 83 ? -11.034 5.684 4.834 1.00 97.56 83 GLY A N 1
ATOM 647 C CA . GLY A 1 83 ? -12.133 5.074 5.571 1.00 97.56 83 GLY A CA 1
ATOM 648 C C . GLY A 1 83 ? -11.756 4.734 7.015 1.00 97.56 83 GLY A C 1
ATOM 649 O O . GLY A 1 83 ? -12.552 4.966 7.928 1.00 97.56 83 GLY A O 1
ATOM 650 N N . LEU A 1 84 ? -10.523 4.281 7.251 1.00 96.38 84 LEU A N 1
ATOM 651 C CA . LEU A 1 84 ? -10.006 4.041 8.593 1.00 96.38 84 LEU A CA 1
ATOM 652 C C . LEU A 1 84 ? -9.858 5.359 9.369 1.00 96.38 84 LEU A C 1
ATOM 654 O O . LEU A 1 84 ? -10.327 5.450 10.502 1.00 96.38 84 LEU A O 1
ATOM 658 N N . ALA A 1 85 ? -9.301 6.407 8.751 1.00 96.00 85 ALA A N 1
ATOM 659 C CA . ALA A 1 85 ? -9.191 7.736 9.357 1.00 96.00 85 ALA A CA 1
ATOM 660 C C . ALA A 1 85 ? -10.562 8.329 9.735 1.00 96.00 85 ALA A C 1
ATOM 662 O O . ALA A 1 85 ? -10.736 8.815 10.853 1.00 96.00 85 ALA A O 1
ATOM 663 N N . LEU A 1 86 ? -11.555 8.230 8.844 1.00 96.19 86 LEU A N 1
ATOM 664 C CA . LEU A 1 86 ? -12.930 8.667 9.108 1.00 96.19 86 LEU A CA 1
ATOM 665 C C . LEU A 1 86 ? -13.578 7.864 10.240 1.00 96.19 86 LEU A C 1
ATOM 667 O O . LEU A 1 86 ? -14.243 8.434 11.103 1.00 96.19 86 LEU A O 1
ATOM 671 N N . THR A 1 87 ? -13.346 6.552 10.277 1.00 94.75 87 THR A N 1
ATOM 672 C CA . THR A 1 87 ? -13.872 5.679 11.334 1.00 94.75 87 THR A CA 1
ATOM 673 C C . THR A 1 87 ? -13.274 6.018 12.702 1.00 94.75 87 THR A C 1
ATOM 675 O O . THR A 1 87 ? -13.992 6.031 13.704 1.00 94.75 87 THR A O 1
ATOM 678 N N . ILE A 1 88 ? -11.972 6.323 12.752 1.00 92.88 88 ILE A N 1
ATOM 679 C CA . ILE A 1 88 ? -11.278 6.773 13.968 1.00 92.88 88 ILE A CA 1
ATOM 680 C C . ILE A 1 88 ? -11.829 8.125 14.422 1.00 92.88 88 ILE A C 1
ATOM 682 O O . ILE A 1 88 ? -12.111 8.291 15.607 1.00 92.88 88 ILE A O 1
ATOM 686 N N . ALA A 1 89 ? -12.005 9.072 13.496 1.00 92.19 89 ALA A N 1
ATOM 687 C CA . ALA A 1 89 ? -12.548 10.396 13.793 1.00 92.19 89 ALA A CA 1
ATOM 688 C C . ALA A 1 89 ? -13.999 10.333 14.302 1.00 92.19 89 ALA A C 1
ATOM 690 O O . ALA A 1 89 ? -14.366 11.088 15.197 1.00 92.19 89 ALA A O 1
ATOM 691 N N . GLY A 1 90 ? -14.804 9.406 13.775 1.00 91.94 90 GLY A N 1
ATOM 692 C CA . GLY A 1 90 ? -16.174 9.158 14.229 1.00 91.94 90 GLY A CA 1
ATOM 693 C C . GLY A 1 90 ? -16.287 8.304 15.497 1.00 91.94 90 GLY A C 1
ATOM 694 O O . GLY A 1 90 ? -17.384 8.148 16.019 1.00 91.94 90 GLY A O 1
ATOM 695 N N . GLY A 1 91 ? -15.192 7.720 15.996 1.00 89.12 91 GLY A N 1
ATOM 696 C CA . GLY A 1 91 ? -15.226 6.835 17.168 1.00 89.12 91 GLY A CA 1
ATOM 697 C C . GLY A 1 91 ? -15.938 5.494 16.933 1.00 89.12 91 GLY A C 1
ATOM 698 O O . GLY A 1 91 ? -16.283 4.807 17.890 1.00 89.12 91 GLY A O 1
ATOM 699 N N . HIS A 1 92 ? -16.141 5.085 15.676 1.00 92.06 92 HIS A N 1
ATOM 700 C CA . HIS A 1 92 ? -16.860 3.855 15.305 1.00 92.06 92 HIS A CA 1
ATOM 701 C C . HIS A 1 92 ? -15.931 2.655 15.043 1.00 92.06 92 HIS A C 1
ATOM 703 O O . HIS A 1 92 ? -16.341 1.650 14.455 1.00 92.06 92 HIS A O 1
ATOM 709 N N . LEU A 1 93 ? -14.667 2.739 15.472 1.00 90.12 93 LEU A N 1
ATOM 710 C CA . LEU A 1 93 ? -13.650 1.725 15.180 1.00 90.12 93 LEU A CA 1
ATOM 711 C C . LEU A 1 93 ? -13.995 0.356 15.777 1.00 90.12 93 LEU A C 1
ATOM 713 O O . LEU A 1 93 ? -13.797 -0.657 15.113 1.00 90.12 93 LEU A O 1
ATOM 717 N N . SER A 1 94 ? -14.565 0.323 16.984 1.00 90.25 94 SER A N 1
ATOM 718 C CA . SER A 1 94 ? -14.954 -0.919 17.662 1.00 90.25 94 SER A CA 1
ATOM 719 C C . SER A 1 94 ? -16.053 -1.678 16.910 1.00 90.25 94 SER A C 1
ATOM 721 O O . SER A 1 94 ? -15.960 -2.894 16.759 1.00 90.25 94 SER A O 1
ATOM 723 N N . ALA A 1 95 ? -17.052 -0.963 16.383 1.00 92.12 95 ALA A N 1
ATOM 724 C CA . ALA A 1 95 ? -18.173 -1.546 15.645 1.00 92.12 95 ALA A CA 1
ATOM 725 C C . ALA A 1 95 ? -17.749 -2.099 14.275 1.00 92.12 95 ALA A C 1
ATOM 727 O O . ALA A 1 95 ? -18.224 -3.149 13.850 1.00 92.12 95 ALA A O 1
ATOM 728 N N . MET A 1 96 ? -16.831 -1.413 13.589 1.00 94.75 96 MET A N 1
ATOM 729 C CA . MET A 1 96 ? -16.375 -1.792 12.244 1.00 94.75 96 MET A CA 1
ATOM 730 C C . MET A 1 96 ? -15.080 -2.608 12.237 1.00 94.75 96 MET A C 1
ATOM 732 O O . MET A 1 96 ? -14.519 -2.881 11.176 1.00 94.75 96 MET A O 1
ATOM 736 N N . ARG A 1 97 ? -14.590 -3.013 13.407 1.00 91.81 97 ARG A N 1
ATOM 737 C CA . ARG A 1 97 ? -13.276 -3.633 13.569 1.00 91.81 97 ARG A CA 1
ATOM 738 C C . ARG A 1 97 ? -13.061 -4.849 12.675 1.00 91.81 97 ARG A C 1
ATOM 740 O O . ARG A 1 97 ? -12.045 -4.917 11.995 1.00 91.81 97 ARG A O 1
ATOM 747 N N . LEU A 1 98 ? -14.023 -5.776 12.643 1.00 94.75 98 LEU A N 1
ATOM 748 C CA . LEU A 1 98 ? -13.917 -6.998 11.840 1.00 94.75 98 LEU A CA 1
ATOM 749 C C . LEU A 1 98 ? -13.818 -6.686 10.337 1.00 94.75 98 LEU A C 1
ATOM 751 O O . LEU A 1 98 ? -13.027 -7.301 9.620 1.00 94.75 98 LEU A O 1
ATOM 755 N N . ALA A 1 99 ? -14.581 -5.690 9.873 1.00 96.88 99 ALA A N 1
ATOM 756 C CA . ALA A 1 99 ? -14.532 -5.232 8.490 1.00 96.88 99 ALA A CA 1
ATOM 757 C C . ALA A 1 99 ? -13.163 -4.615 8.163 1.00 96.88 99 ALA A C 1
ATOM 759 O O . ALA A 1 99 ? -12.558 -4.971 7.153 1.00 96.88 99 ALA A O 1
ATOM 760 N N . TRP A 1 100 ? -12.631 -3.767 9.051 1.00 96.62 100 TRP A N 1
ATOM 761 C CA . TRP A 1 100 ? -11.307 -3.164 8.878 1.00 96.62 100 TRP A CA 1
ATOM 762 C C . TRP A 1 100 ? -10.179 -4.189 8.900 1.00 96.62 100 TRP A C 1
ATOM 764 O O . TRP A 1 100 ? -9.282 -4.106 8.067 1.00 96.62 100 TRP A O 1
ATOM 774 N N . THR A 1 101 ? -10.236 -5.195 9.777 1.00 96.44 101 THR A N 1
ATOM 775 C CA . THR A 1 101 ? -9.245 -6.279 9.769 1.00 96.44 101 THR A CA 1
ATOM 776 C C . THR A 1 101 ? -9.292 -7.090 8.476 1.00 96.44 101 THR A C 1
ATOM 778 O O . THR A 1 101 ? -8.249 -7.445 7.941 1.00 96.44 101 THR A O 1
ATOM 781 N N . GLY A 1 102 ? -10.482 -7.345 7.922 1.00 97.38 102 GLY A N 1
ATOM 782 C CA . GLY A 1 102 ? -10.605 -8.021 6.629 1.00 97.38 102 GLY A CA 1
ATOM 783 C C . GLY A 1 102 ? -10.020 -7.188 5.485 1.00 97.38 102 GLY A C 1
ATOM 784 O O . GLY A 1 102 ? -9.213 -7.687 4.703 1.00 97.38 102 GLY A O 1
ATOM 785 N N . LEU A 1 103 ? -10.377 -5.901 5.419 1.00 97.62 103 LEU A N 1
ATOM 786 C CA . LEU A 1 103 ? -9.894 -4.986 4.381 1.00 97.62 103 LEU A CA 1
ATOM 787 C C . LEU A 1 103 ? -8.377 -4.780 4.442 1.00 97.62 103 LEU A C 1
ATOM 789 O O . LEU A 1 103 ? -7.718 -4.875 3.411 1.00 97.62 103 LEU A O 1
ATOM 793 N N . LEU A 1 104 ? -7.813 -4.568 5.635 1.00 97.69 104 LEU A N 1
ATOM 794 C CA . LEU A 1 104 ? -6.366 -4.438 5.819 1.00 97.69 104 LEU A CA 1
ATOM 795 C C . LEU A 1 104 ? -5.627 -5.727 5.434 1.00 97.69 104 LEU A C 1
ATOM 797 O O . LEU A 1 104 ? -4.543 -5.651 4.864 1.00 97.69 104 LEU A O 1
ATOM 801 N N . ALA A 1 105 ? -6.199 -6.910 5.687 1.00 98.25 105 ALA A N 1
ATOM 802 C CA . ALA A 1 105 ? -5.592 -8.182 5.290 1.00 98.25 105 ALA A CA 1
ATOM 803 C C . ALA A 1 105 ? -5.538 -8.332 3.765 1.00 98.25 105 ALA A C 1
ATOM 805 O O . ALA A 1 105 ? -4.493 -8.687 3.218 1.00 98.25 105 ALA A O 1
ATOM 806 N N . VAL A 1 106 ? -6.633 -7.998 3.075 1.00 98.38 106 VAL A N 1
ATOM 807 C CA . VAL A 1 106 ? -6.683 -7.992 1.606 1.00 98.38 106 VAL A CA 1
ATOM 808 C C . VAL A 1 106 ? -5.692 -6.977 1.037 1.00 98.38 106 VAL A C 1
ATOM 810 O O . VAL A 1 106 ? -4.895 -7.326 0.169 1.00 98.38 106 VAL A O 1
ATOM 813 N N . ALA A 1 107 ? -5.689 -5.749 1.557 1.00 98.12 107 ALA A N 1
ATOM 814 C CA . ALA A 1 107 ? -4.769 -4.701 1.128 1.00 98.12 107 ALA A CA 1
ATOM 815 C C . ALA A 1 107 ? -3.298 -5.104 1.334 1.00 98.12 107 ALA A C 1
ATOM 817 O O . ALA A 1 107 ? -2.483 -4.966 0.424 1.00 98.12 107 ALA A O 1
ATOM 818 N N . THR A 1 108 ? -2.973 -5.711 2.481 1.00 98.38 108 THR A N 1
ATOM 819 C CA . THR A 1 108 ? -1.632 -6.247 2.767 1.00 98.38 108 THR A CA 1
ATOM 820 C C . THR A 1 108 ? -1.214 -7.278 1.725 1.00 98.38 108 THR A C 1
ATOM 822 O O . THR A 1 108 ? -0.138 -7.150 1.147 1.00 98.38 108 THR A O 1
ATOM 825 N N . ALA A 1 109 ? -2.067 -8.269 1.443 1.00 98.19 109 ALA A N 1
ATOM 826 C CA . ALA A 1 109 ? -1.769 -9.321 0.473 1.00 98.19 109 ALA A CA 1
ATOM 827 C C . ALA A 1 109 ? -1.521 -8.755 -0.937 1.00 98.19 109 ALA A C 1
ATOM 829 O O . ALA A 1 109 ? -0.578 -9.166 -1.615 1.00 98.19 109 ALA A O 1
ATOM 830 N N . LEU A 1 110 ? -2.325 -7.773 -1.352 1.00 97.69 110 LEU A N 1
ATOM 831 C CA . LEU A 1 110 ? -2.169 -7.084 -2.633 1.00 97.69 110 LEU A CA 1
ATOM 832 C C . LEU A 1 110 ? -0.867 -6.274 -2.697 1.00 97.69 110 LEU A C 1
ATOM 834 O O . LEU A 1 110 ? -0.138 -6.365 -3.685 1.00 97.69 110 LEU A O 1
ATOM 838 N N . CYS A 1 111 ? -0.521 -5.531 -1.642 1.00 98.00 111 CYS A N 1
ATOM 839 C CA . CYS A 1 111 ? 0.752 -4.814 -1.565 1.00 98.00 111 CYS A CA 1
ATOM 840 C C . CYS A 1 111 ? 1.954 -5.772 -1.566 1.00 98.00 111 CYS A C 1
ATOM 842 O O . CYS A 1 111 ? 2.948 -5.493 -2.232 1.00 98.00 111 CYS A O 1
ATOM 844 N N . THR A 1 112 ? 1.870 -6.927 -0.896 1.00 97.88 112 THR A N 1
ATOM 845 C CA . THR A 1 112 ? 2.920 -7.959 -0.949 1.00 97.88 112 THR A CA 1
ATOM 846 C C . THR A 1 112 ? 3.084 -8.526 -2.359 1.00 97.88 112 THR A C 1
ATOM 848 O O . THR A 1 112 ? 4.210 -8.663 -2.835 1.00 97.88 112 THR A O 1
ATOM 851 N N . GLN A 1 113 ? 1.983 -8.802 -3.063 1.00 96.12 113 GLN A N 1
ATOM 852 C CA . GLN A 1 113 ? 2.029 -9.243 -4.459 1.00 96.12 113 GLN A CA 1
ATOM 853 C C . GLN A 1 113 ? 2.654 -8.175 -5.373 1.00 96.12 113 GLN A C 1
ATOM 855 O O . GLN A 1 113 ? 3.462 -8.493 -6.251 1.00 96.12 113 GLN A O 1
ATOM 860 N N . ALA A 1 114 ? 2.300 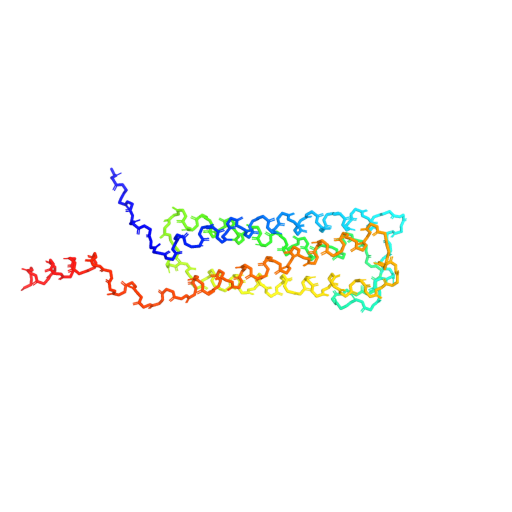-6.903 -5.168 1.00 95.50 114 ALA A N 1
ATOM 861 C CA . ALA A 1 114 ? 2.882 -5.793 -5.912 1.00 95.50 114 ALA A CA 1
ATOM 862 C C . ALA A 1 114 ? 4.394 -5.694 -5.671 1.00 95.50 114 ALA A C 1
ATOM 864 O O . ALA A 1 114 ? 5.164 -5.632 -6.629 1.00 95.50 114 ALA A O 1
ATOM 865 N N . ALA A 1 115 ? 4.826 -5.772 -4.410 1.00 96.56 115 ALA A N 1
ATOM 866 C CA . ALA A 1 115 ? 6.236 -5.789 -4.043 1.00 96.56 115 ALA A CA 1
ATOM 867 C C . ALA A 1 115 ? 7.009 -6.929 -4.726 1.00 96.56 115 ALA A C 1
ATOM 869 O O . ALA A 1 115 ? 8.051 -6.670 -5.326 1.00 96.56 115 ALA A O 1
ATOM 870 N N . ASP A 1 116 ? 6.492 -8.163 -4.697 1.00 95.12 116 ASP A N 1
ATOM 871 C CA . ASP A 1 116 ? 7.121 -9.318 -5.362 1.00 95.12 116 ASP A CA 1
ATOM 872 C C . ASP A 1 116 ? 7.262 -9.100 -6.876 1.00 95.12 116 ASP A C 1
ATOM 874 O O . ASP A 1 116 ? 8.317 -9.375 -7.457 1.00 95.12 116 ASP A O 1
ATOM 878 N N . THR A 1 117 ? 6.241 -8.511 -7.509 1.00 91.75 117 THR A N 1
ATOM 879 C CA . THR A 1 117 ? 6.295 -8.173 -8.937 1.00 91.75 117 THR A CA 1
ATOM 880 C C . THR A 1 117 ? 7.441 -7.194 -9.219 1.00 91.75 117 THR A C 1
ATOM 882 O O . THR A 1 117 ? 8.292 -7.473 -10.064 1.00 91.75 117 THR A O 1
ATOM 885 N N . PHE A 1 118 ? 7.509 -6.064 -8.504 1.00 92.19 118 PHE A N 1
ATOM 886 C CA . PHE A 1 118 ? 8.533 -5.035 -8.742 1.00 92.19 118 PHE A CA 1
ATOM 887 C C . PHE A 1 118 ? 9.946 -5.504 -8.377 1.00 92.19 118 PHE A C 1
ATOM 889 O O . PHE A 1 118 ? 10.919 -5.126 -9.030 1.00 92.19 118 PHE A O 1
ATOM 896 N N . LEU A 1 119 ? 10.085 -6.394 -7.392 1.00 92.06 119 LEU A N 1
ATOM 897 C CA . LEU A 1 119 ? 11.361 -7.052 -7.118 1.00 92.06 119 LEU A CA 1
ATOM 898 C C . LEU A 1 119 ? 11.781 -7.972 -8.268 1.00 92.06 119 LE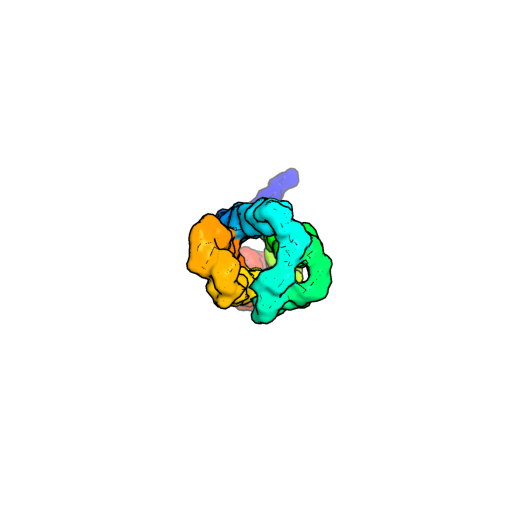U A C 1
ATOM 900 O O . LEU A 1 119 ? 12.947 -7.950 -8.668 1.00 92.06 119 LEU A O 1
ATOM 904 N N . THR A 1 120 ? 10.837 -8.729 -8.830 1.00 90.06 120 THR A N 1
ATOM 905 C CA . THR A 1 120 ? 11.092 -9.649 -9.945 1.00 90.06 120 THR A CA 1
ATOM 906 C C . THR A 1 120 ? 11.407 -8.903 -11.244 1.00 90.06 120 THR A C 1
ATOM 908 O O . THR A 1 120 ? 12.228 -9.381 -12.025 1.00 90.06 120 THR A O 1
ATOM 911 N N . ILE A 1 121 ? 10.855 -7.702 -11.463 1.00 84.88 121 ILE A N 1
ATOM 912 C CA . ILE A 1 121 ? 11.191 -6.845 -12.619 1.00 84.88 121 ILE A CA 1
ATOM 913 C C . ILE A 1 121 ? 12.700 -6.575 -12.703 1.00 84.88 121 ILE A C 1
ATOM 915 O O . ILE A 1 121 ? 13.257 -6.577 -13.796 1.00 84.88 121 ILE A O 1
ATOM 919 N N . ASN A 1 122 ? 13.397 -6.462 -11.568 1.00 80.75 122 ASN A N 1
ATOM 920 C CA . ASN A 1 122 ? 14.849 -6.235 -11.543 1.00 80.75 122 ASN A CA 1
ATOM 921 C C . ASN A 1 122 ? 15.669 -7.406 -12.122 1.00 80.75 122 ASN A C 1
ATOM 923 O O . ASN A 1 122 ? 16.862 -7.252 -12.381 1.00 80.75 122 ASN A O 1
ATOM 927 N N . SER A 1 123 ? 15.063 -8.586 -12.297 1.00 81.88 123 SER A N 1
ATOM 928 C CA . SER A 1 123 ? 15.720 -9.738 -12.929 1.00 81.88 123 SER A CA 1
ATOM 929 C C . SER A 1 123 ? 15.734 -9.657 -14.461 1.00 81.88 123 SER A C 1
ATOM 931 O O . SER A 1 123 ? 16.537 -10.335 -15.100 1.00 81.88 123 SER A O 1
ATOM 933 N N . VAL A 1 124 ? 14.907 -8.794 -15.060 1.00 81.62 124 VAL A N 1
ATOM 934 C CA . VAL A 1 124 ? 14.839 -8.585 -16.509 1.00 81.62 124 VAL A CA 1
ATOM 935 C C . VAL A 1 124 ? 15.993 -7.688 -16.950 1.00 81.62 124 VAL A C 1
ATOM 937 O O . VAL A 1 124 ? 16.138 -6.584 -16.433 1.00 81.62 124 VAL A O 1
ATOM 940 N N . GLN A 1 125 ? 16.783 -8.124 -17.940 1.00 78.81 125 GLN A N 1
ATOM 941 C CA . GLN A 1 125 ? 17.978 -7.406 -18.429 1.00 78.81 125 GLN A CA 1
ATOM 942 C C . GLN A 1 125 ? 17.739 -5.921 -18.743 1.00 78.81 125 GLN A C 1
ATOM 944 O O . GLN A 1 125 ? 18.613 -5.101 -18.480 1.00 78.81 125 GLN A O 1
ATOM 949 N N . HIS A 1 126 ? 16.560 -5.570 -19.262 1.00 74.50 126 HIS A N 1
ATOM 950 C CA . HIS A 1 126 ? 16.195 -4.184 -19.564 1.00 74.50 126 HIS A CA 1
ATOM 951 C C . HIS A 1 126 ? 16.228 -3.280 -18.318 1.00 74.50 126 HIS A C 1
ATOM 953 O O . HIS A 1 126 ? 16.794 -2.195 -18.356 1.00 74.50 126 HIS A O 1
ATOM 959 N N . TYR A 1 127 ? 15.751 -3.792 -17.181 1.00 74.75 127 TYR A N 1
ATOM 960 C CA . TYR A 1 127 ? 15.633 -3.066 -15.916 1.00 74.75 127 TYR A CA 1
ATOM 961 C C . TYR A 1 127 ? 16.885 -3.167 -15.030 1.00 74.75 127 TYR A C 1
ATOM 963 O O . TYR A 1 127 ? 16.836 -2.797 -13.860 1.00 74.75 127 TYR A O 1
ATOM 971 N N . GLN A 1 128 ? 18.012 -3.684 -15.532 1.00 80.12 128 GLN A N 1
ATOM 972 C CA . GLN A 1 128 ? 19.219 -3.892 -14.716 1.00 80.12 128 GLN A CA 1
ATOM 973 C C . GLN A 1 128 ? 20.095 -2.642 -14.554 1.00 80.12 128 GLN A C 1
ATOM 975 O O . GLN A 1 128 ? 21.054 -2.671 -13.783 1.00 80.12 128 GLN A O 1
ATOM 980 N N . SER A 1 129 ? 19.794 -1.535 -15.241 1.00 81.56 129 SER A N 1
ATOM 981 C CA . SER A 1 129 ? 20.589 -0.306 -15.145 1.00 81.56 129 SER A CA 1
ATOM 982 C C . SER A 1 129 ? 19.754 0.961 -15.341 1.00 81.56 129 SER A C 1
ATOM 984 O O . SER A 1 129 ? 18.648 0.918 -15.871 1.00 81.56 129 SER A O 1
ATOM 986 N N . GLY A 1 130 ? 20.290 2.102 -14.903 1.00 87.50 130 GLY A N 1
ATOM 987 C CA . GLY A 1 130 ? 19.692 3.414 -15.146 1.00 87.50 130 GLY A CA 1
ATOM 988 C C . GLY A 1 130 ? 18.505 3.758 -14.243 1.00 87.50 130 GLY A C 1
ATOM 989 O O . GLY A 1 130 ? 18.338 3.218 -13.147 1.00 87.50 130 GLY A O 1
ATOM 990 N N . LEU A 1 131 ? 17.703 4.720 -14.703 1.00 88.19 131 LEU A N 1
ATOM 991 C CA . LEU A 1 131 ? 16.591 5.295 -13.944 1.00 88.19 131 LEU A CA 1
ATOM 992 C C . LEU A 1 131 ? 15.509 4.251 -13.629 1.00 88.19 131 LEU A C 1
ATOM 994 O O . LEU A 1 131 ? 15.010 4.216 -12.509 1.00 88.19 131 LEU A O 1
ATOM 998 N N . GLU A 1 132 ? 15.226 3.346 -14.567 1.00 86.44 132 GLU A N 1
ATOM 999 C CA . GLU A 1 132 ? 14.198 2.309 -14.436 1.00 86.44 132 GLU A CA 1
ATOM 1000 C C . GLU A 1 132 ? 14.429 1.383 -13.235 1.00 86.44 132 GLU A C 1
ATOM 1002 O O . GLU A 1 132 ? 13.493 1.097 -12.486 1.00 86.44 132 GLU A O 1
ATOM 1007 N N . LEU A 1 133 ? 15.681 0.972 -12.996 1.00 90.00 133 LEU A N 1
ATOM 1008 C CA . LEU A 1 133 ? 16.050 0.145 -11.843 1.00 90.00 133 LEU A CA 1
ATOM 1009 C C . LEU A 1 133 ? 15.764 0.869 -10.523 1.00 90.00 133 LEU A C 1
ATOM 1011 O O . LEU A 1 133 ? 15.202 0.293 -9.588 1.00 90.00 133 LEU A O 1
ATOM 1015 N N . HIS A 1 134 ? 16.178 2.134 -10.425 1.00 92.06 134 HIS A N 1
ATOM 1016 C CA . HIS A 1 134 ? 15.991 2.929 -9.213 1.00 92.06 134 HIS A CA 1
ATOM 1017 C C . HIS A 1 134 ? 14.512 3.188 -8.944 1.00 92.06 134 HIS A C 1
ATOM 1019 O O . HIS A 1 134 ? 14.066 3.067 -7.803 1.00 92.06 134 HIS A O 1
ATOM 1025 N N . THR A 1 135 ? 13.742 3.472 -9.992 1.00 92.12 135 THR A N 1
ATOM 1026 C CA . THR A 1 135 ? 12.300 3.668 -9.891 1.00 92.12 135 THR A CA 1
ATOM 1027 C C . THR A 1 135 ? 11.577 2.378 -9.501 1.00 92.12 135 THR A C 1
ATOM 1029 O O . THR A 1 135 ? 10.739 2.408 -8.601 1.00 92.12 135 THR A O 1
ATOM 1032 N N . SER A 1 136 ? 11.945 1.239 -10.097 1.00 92.50 136 SER A N 1
ATOM 1033 C CA . SER A 1 136 ? 11.404 -0.082 -9.750 1.00 92.50 136 SER A CA 1
ATOM 1034 C C . SER A 1 136 ? 11.644 -0.426 -8.279 1.00 92.50 136 SER A C 1
ATOM 1036 O O . SER A 1 136 ? 10.719 -0.787 -7.549 1.00 92.50 136 SER A O 1
ATOM 1038 N N . ARG A 1 137 ? 12.873 -0.214 -7.792 1.00 93.62 137 ARG A N 1
ATOM 1039 C CA . ARG A 1 137 ? 13.219 -0.387 -6.374 1.00 93.62 137 ARG A CA 1
ATOM 1040 C C . ARG A 1 137 ? 12.463 0.576 -5.464 1.00 93.62 137 ARG A C 1
ATOM 1042 O O . ARG A 1 137 ? 12.053 0.170 -4.381 1.00 93.62 137 ARG A O 1
ATOM 1049 N N . GLY A 1 138 ? 12.260 1.820 -5.898 1.00 94.75 138 GLY A N 1
ATOM 1050 C CA . GLY A 1 138 ? 11.455 2.805 -5.177 1.00 94.75 138 GLY A CA 1
ATOM 1051 C C . GLY A 1 138 ? 9.998 2.362 -5.025 1.00 94.75 138 GLY A C 1
ATOM 1052 O O . GLY A 1 138 ? 9.463 2.395 -3.918 1.00 94.75 138 GLY A O 1
ATOM 1053 N N . ALA A 1 139 ? 9.386 1.868 -6.106 1.00 95.50 139 ALA A N 1
ATOM 1054 C CA . ALA A 1 139 ? 8.037 1.307 -6.077 1.00 95.50 139 ALA A CA 1
ATOM 1055 C C . ALA A 1 139 ? 7.959 0.081 -5.152 1.00 95.50 139 ALA A C 1
ATOM 1057 O O . ALA A 1 139 ? 7.108 0.036 -4.264 1.00 95.50 139 ALA A O 1
ATOM 1058 N N . ALA A 1 140 ? 8.885 -0.875 -5.300 1.00 96.38 140 ALA A N 1
ATOM 1059 C CA . ALA A 1 140 ? 8.958 -2.061 -4.446 1.00 96.38 140 ALA A CA 1
ATOM 1060 C C . ALA A 1 140 ? 9.081 -1.690 -2.960 1.00 96.38 140 ALA A C 1
ATOM 1062 O O . ALA A 1 140 ? 8.343 -2.218 -2.132 1.00 96.38 140 ALA A O 1
ATOM 1063 N N . ALA A 1 141 ? 9.970 -0.751 -2.621 1.00 97.25 141 ALA A N 1
ATOM 1064 C CA . ALA A 1 141 ? 10.150 -0.280 -1.253 1.00 97.25 141 ALA A CA 1
ATOM 1065 C C . ALA A 1 141 ? 8.865 0.341 -0.688 1.00 97.25 141 ALA A C 1
ATOM 1067 O O . ALA A 1 141 ? 8.493 0.023 0.439 1.00 97.25 141 ALA A O 1
ATOM 1068 N N . GLY A 1 142 ? 8.164 1.169 -1.473 1.00 97.62 142 GLY A N 1
ATOM 1069 C CA . GLY A 1 142 ? 6.865 1.729 -1.094 1.00 97.62 142 GLY A CA 1
ATOM 1070 C C . GLY A 1 142 ? 5.863 0.640 -0.704 1.00 97.62 142 GLY A C 1
ATOM 1071 O O . GLY A 1 142 ? 5.362 0.642 0.420 1.00 97.62 142 GLY A O 1
ATOM 1072 N N . PHE A 1 143 ? 5.654 -0.348 -1.580 1.00 98.12 143 PHE A N 1
ATOM 1073 C CA . PHE A 1 143 ? 4.712 -1.441 -1.325 1.00 98.12 143 PHE A CA 1
ATOM 1074 C C . PHE A 1 143 ? 5.114 -2.325 -0.133 1.00 98.12 143 PHE A C 1
ATOM 1076 O O . PHE A 1 143 ? 4.241 -2.736 0.631 1.00 98.12 143 PHE A O 1
ATOM 1083 N N . ILE A 1 144 ? 6.412 -2.591 0.070 1.00 98.38 144 ILE A N 1
ATOM 1084 C CA . ILE A 1 144 ? 6.914 -3.345 1.235 1.00 98.38 144 ILE A CA 1
ATOM 1085 C C . ILE A 1 144 ? 6.625 -2.587 2.533 1.00 98.38 144 ILE A C 1
ATOM 1087 O O . ILE A 1 144 ? 6.137 -3.177 3.501 1.00 98.38 144 ILE A O 1
ATOM 1091 N N . MET A 1 145 ? 6.916 -1.285 2.564 1.00 98.38 145 MET A N 1
ATOM 1092 C CA . MET A 1 145 ? 6.682 -0.457 3.745 1.00 98.38 145 MET A CA 1
ATOM 1093 C C . MET A 1 145 ? 5.185 -0.352 4.055 1.00 98.38 145 MET A C 1
ATOM 1095 O O . MET A 1 145 ? 4.795 -0.582 5.198 1.00 98.38 145 MET A O 1
ATOM 1099 N N . THR A 1 146 ? 4.339 -0.119 3.046 1.00 98.38 146 THR A N 1
ATOM 1100 C CA . THR A 1 146 ? 2.875 -0.123 3.194 1.00 98.38 146 THR A CA 1
ATOM 1101 C C . THR A 1 146 ? 2.355 -1.465 3.713 1.00 98.38 146 THR A C 1
ATOM 1103 O O . THR A 1 146 ? 1.627 -1.496 4.702 1.00 98.38 146 THR A O 1
ATOM 1106 N N . ALA A 1 147 ? 2.787 -2.594 3.140 1.00 98.44 147 ALA A N 1
ATOM 1107 C CA . ALA A 1 147 ? 2.390 -3.921 3.621 1.00 98.44 147 ALA A CA 1
ATOM 1108 C C . ALA A 1 147 ? 2.812 -4.160 5.083 1.00 98.44 147 ALA A C 1
ATOM 1110 O O . ALA A 1 147 ? 2.046 -4.707 5.875 1.00 98.44 147 ALA A O 1
ATOM 1111 N N . THR A 1 148 ? 4.010 -3.706 5.461 1.00 98.44 148 THR A N 1
ATOM 1112 C CA . THR A 1 148 ? 4.523 -3.836 6.832 1.00 98.44 148 THR A CA 1
ATOM 1113 C C . THR A 1 148 ? 3.681 -3.026 7.818 1.00 98.44 148 THR A C 1
ATOM 1115 O O . THR A 1 148 ? 3.293 -3.544 8.866 1.00 98.44 148 THR A O 1
ATOM 1118 N N . ILE A 1 149 ? 3.346 -1.774 7.490 1.00 98.44 149 ILE A N 1
ATOM 1119 C CA . ILE A 1 149 ? 2.494 -0.952 8.357 1.00 98.44 149 ILE A CA 1
ATOM 1120 C C . ILE A 1 149 ? 1.057 -1.476 8.394 1.00 98.44 149 ILE A C 1
ATOM 1122 O O . ILE A 1 149 ? 0.468 -1.498 9.472 1.00 98.44 149 ILE A O 1
ATOM 1126 N N . ASN A 1 150 ? 0.514 -1.980 7.284 1.00 98.19 150 ASN A N 1
ATOM 1127 C CA . ASN A 1 150 ? -0.791 -2.643 7.285 1.00 98.19 150 ASN A CA 1
ATOM 1128 C C . ASN A 1 150 ? -0.803 -3.886 8.183 1.00 98.19 150 ASN A C 1
ATOM 1130 O O . ASN A 1 150 ? -1.770 -4.098 8.913 1.00 98.19 150 ASN A O 1
ATOM 1134 N N . MET A 1 151 ? 0.288 -4.655 8.230 1.00 98.12 151 MET A N 1
ATOM 1135 C CA . MET A 1 151 ? 0.431 -5.772 9.165 1.00 98.12 151 MET A CA 1
ATOM 1136 C C . MET A 1 151 ? 0.455 -5.309 10.629 1.00 98.12 151 MET A C 1
ATOM 1138 O O . MET A 1 151 ? -0.190 -5.921 11.480 1.00 98.12 151 MET A O 1
ATOM 1142 N N . LEU A 1 152 ? 1.133 -4.201 10.941 1.00 97.38 152 LEU A N 1
ATOM 1143 C CA . LEU A 1 152 ? 1.092 -3.614 12.286 1.00 97.38 152 LEU A CA 1
ATOM 1144 C C . LEU A 1 152 ? -0.307 -3.092 12.638 1.00 97.38 152 LEU A C 1
ATOM 1146 O O . LEU A 1 152 ? -0.793 -3.341 13.741 1.00 97.38 152 LEU A O 1
ATOM 1150 N N . LEU A 1 153 ? -0.982 -2.421 11.702 1.00 96.69 153 LEU A N 1
ATOM 1151 C CA . LEU A 1 153 ? -2.364 -1.967 11.863 1.00 96.69 153 LEU A CA 1
ATOM 1152 C C . LEU A 1 153 ? -3.310 -3.145 12.103 1.00 96.69 153 LEU A C 1
ATOM 1154 O O . LEU A 1 153 ? -4.148 -3.062 12.994 1.00 96.69 153 LEU A O 1
ATOM 1158 N N . LEU A 1 154 ? -3.141 -4.259 11.386 1.00 96.19 154 LEU A N 1
ATOM 1159 C CA . LEU A 1 154 ? -3.894 -5.495 11.612 1.00 96.19 154 LEU A CA 1
ATOM 1160 C C . LEU A 1 154 ? -3.735 -6.018 13.035 1.00 96.19 154 LEU A C 1
ATOM 1162 O O . LEU A 1 154 ? -4.726 -6.407 13.646 1.00 96.19 154 LEU A O 1
ATOM 1166 N N . LEU A 1 155 ? -2.515 -6.016 13.574 1.00 94.69 155 LEU A N 1
ATOM 1167 C CA . LEU A 1 155 ? -2.261 -6.466 14.941 1.00 94.69 155 LEU A CA 1
ATOM 1168 C C . LEU A 1 155 ? -2.892 -5.522 15.967 1.00 94.69 155 LEU A C 1
ATOM 1170 O O . LEU A 1 155 ? -3.565 -5.985 16.883 1.00 94.69 155 LEU A O 1
ATOM 1174 N N . VAL A 1 156 ? -2.727 -4.206 15.803 1.00 93.69 156 VAL A N 1
ATOM 1175 C CA . VAL A 1 156 ? -3.248 -3.208 16.753 1.00 93.69 156 VAL A CA 1
ATOM 1176 C C . VAL A 1 156 ? -4.775 -3.154 16.716 1.00 93.69 156 VAL A C 1
ATOM 1178 O O . VAL A 1 156 ? -5.420 -3.278 17.756 1.00 93.69 156 VAL A O 1
ATOM 1181 N N . VAL A 1 157 ? -5.365 -3.036 15.524 1.00 93.06 157 VAL A N 1
ATOM 1182 C CA . VAL A 1 157 ? -6.823 -3.067 15.337 1.00 93.06 157 VAL A CA 1
ATOM 1183 C C . VAL A 1 157 ? -7.367 -4.442 15.723 1.00 93.06 157 VAL A C 1
ATOM 1185 O O . VAL A 1 157 ? -8.460 -4.535 16.263 1.00 93.06 157 VAL A O 1
ATOM 1188 N N . GLY A 1 158 ? -6.617 -5.522 15.506 1.00 91.00 158 GLY A N 1
ATOM 1189 C CA . GLY A 1 158 ? -7.009 -6.898 15.809 1.00 91.00 158 GLY A CA 1
ATOM 1190 C C . GLY A 1 158 ? -6.872 -7.327 17.273 1.00 91.00 158 GLY A C 1
ATOM 1191 O O . GLY A 1 158 ? -7.497 -8.321 17.639 1.00 91.00 158 GLY A O 1
ATOM 1192 N N . ALA A 1 159 ? -6.151 -6.601 18.133 1.00 86.94 159 ALA A N 1
ATOM 1193 C CA . ALA A 1 159 ? -5.857 -7.027 19.509 1.00 86.94 159 ALA A CA 1
ATOM 1194 C C . ALA A 1 159 ? -6.876 -6.592 20.592 1.00 86.94 159 ALA A C 1
ATOM 1196 O O . ALA A 1 159 ? -6.916 -7.205 21.658 1.00 86.94 159 ALA A O 1
ATOM 1197 N N . GLU A 1 160 ? -7.741 -5.598 20.354 1.00 66.69 160 GLU A N 1
ATOM 1198 C CA . GLU A 1 160 ? -8.671 -5.003 21.349 1.00 66.69 160 GLU A CA 1
ATOM 1199 C C . GLU A 1 160 ? -9.831 -5.911 21.865 1.00 66.69 160 GLU A C 1
ATOM 1201 O O . GLU A 1 160 ? -10.954 -5.456 22.072 1.00 66.69 160 GLU A O 1
ATOM 1206 N N . SER A 1 161 ? -9.677 -7.228 22.017 1.00 56.91 161 SER A N 1
ATOM 1207 C CA . SER A 1 161 ? -10.826 -8.114 22.329 1.00 56.91 161 SER A CA 1
ATOM 1208 C C . SER A 1 161 ? -11.112 -8.323 23.821 1.00 56.91 161 SER A C 1
ATOM 1210 O O . SER A 1 161 ? -12.108 -8.966 24.141 1.00 56.91 161 SER A O 1
ATOM 1212 N N . LYS A 1 162 ? -10.263 -7.849 24.746 1.00 54.22 162 LYS A N 1
ATOM 1213 C CA . LYS A 1 162 ? -10.417 -8.178 26.182 1.00 54.22 162 LYS A CA 1
ATOM 1214 C C . LYS A 1 162 ? -10.282 -7.014 27.164 1.00 54.22 162 LYS A C 1
ATOM 1216 O O . LYS A 1 162 ? -10.712 -7.153 28.303 1.00 54.22 162 LYS A O 1
ATOM 1221 N N . GLU A 1 163 ? -9.740 -5.870 26.755 1.00 51.47 163 GLU A N 1
ATOM 1222 C CA . GLU A 1 163 ? -9.450 -4.771 27.691 1.00 51.47 163 GLU A CA 1
ATOM 1223 C C . GLU A 1 163 ? -10.647 -3.833 27.925 1.00 51.47 163 GLU A C 1
ATOM 1225 O O . GLU A 1 163 ? -10.788 -3.243 28.995 1.00 51.47 163 GLU A O 1
ATOM 1230 N N . SER A 1 164 ? -11.598 -3.793 26.989 1.00 51.44 164 SER A N 1
ATOM 1231 C CA . SER A 1 164 ? -12.856 -3.043 27.107 1.00 51.44 164 SER A CA 1
ATOM 1232 C C . SER A 1 164 ? -13.819 -3.598 28.169 1.00 51.44 164 SER A C 1
ATOM 1234 O O . SER A 1 164 ? -14.692 -2.869 28.635 1.00 51.44 164 SER A O 1
ATOM 1236 N N . ALA A 1 165 ? -13.629 -4.840 28.632 1.00 51.75 165 ALA A N 1
ATOM 1237 C CA . ALA A 1 165 ? -14.383 -5.397 29.760 1.00 51.75 165 ALA A CA 1
ATOM 1238 C C . ALA A 1 165 ? -13.961 -4.809 31.123 1.00 51.75 165 ALA A C 1
ATOM 1240 O O . ALA A 1 165 ? -14.696 -4.944 32.098 1.00 51.75 165 ALA A O 1
ATOM 1241 N N . ASN A 1 166 ? -12.801 -4.146 31.210 1.00 50.03 166 ASN A N 1
ATOM 1242 C CA . ASN A 1 166 ? -12.281 -3.588 32.462 1.00 50.03 166 ASN A CA 1
ATOM 1243 C C . ASN A 1 166 ? -12.290 -2.047 32.489 1.00 50.03 166 ASN A C 1
ATOM 1245 O O . ASN A 1 166 ? -11.688 -1.439 33.376 1.00 50.03 166 ASN A O 1
ATOM 1249 N N . CYS A 1 167 ? -12.977 -1.396 31.542 1.00 55.50 167 CYS A N 1
ATOM 1250 C CA . CYS A 1 167 ? -13.121 0.056 31.552 1.00 55.50 167 CYS A CA 1
ATOM 1251 C C . CYS A 1 167 ? -14.002 0.507 32.738 1.00 55.50 167 CYS A C 1
ATOM 1253 O O . CYS A 1 167 ? -15.159 0.093 32.841 1.00 55.50 167 CYS A O 1
ATOM 1255 N N . PRO A 1 168 ? -13.505 1.403 33.614 1.00 54.34 168 PRO A N 1
ATOM 1256 C CA . PRO A 1 168 ? -14.204 1.814 34.835 1.00 54.34 168 PRO A CA 1
ATOM 1257 C C . PRO A 1 168 ? -15.507 2.587 34.580 1.00 54.34 168 PRO A C 1
ATOM 1259 O O . PRO A 1 168 ? -16.324 2.697 35.488 1.00 54.34 168 PRO A O 1
ATOM 1262 N N . TYR A 1 169 ? -15.731 3.085 33.359 1.00 56.69 169 TYR A N 1
ATOM 1263 C CA . TYR A 1 169 ? -16.997 3.719 32.982 1.00 56.69 169 TYR A CA 1
ATOM 1264 C C . TYR A 1 169 ? -18.170 2.728 33.032 1.00 56.69 169 TYR A C 1
ATOM 1266 O O . TYR A 1 169 ? -19.204 3.037 33.615 1.00 56.69 169 TYR A O 1
ATOM 1274 N N . ASN A 1 170 ? -17.968 1.499 32.545 1.00 52.16 170 ASN A N 1
ATOM 1275 C CA . ASN A 1 170 ? -19.006 0.464 32.555 1.00 52.16 170 ASN A CA 1
ATOM 1276 C C . ASN A 1 170 ? -19.337 -0.000 33.988 1.00 52.16 170 ASN A C 1
ATOM 1278 O O . ASN A 1 170 ? -20.472 -0.346 34.297 1.00 52.16 170 ASN A O 1
ATOM 1282 N N . LYS A 1 171 ? -18.362 0.082 34.908 1.00 56.25 171 LYS A N 1
ATOM 1283 C CA . LYS A 1 171 ? -18.588 -0.222 36.329 1.00 56.25 171 LYS A CA 1
ATOM 1284 C C . LYS A 1 171 ? -19.504 0.787 37.024 1.00 56.25 171 LYS A C 1
ATOM 1286 O O . LYS A 1 171 ? -20.151 0.407 37.989 1.00 56.25 171 LYS A O 1
ATOM 1291 N N . ARG A 1 172 ? -19.575 2.046 36.568 1.00 58.19 172 ARG A N 1
ATOM 1292 C CA . ARG A 1 172 ? -20.491 3.042 37.156 1.00 58.19 172 ARG A CA 1
ATOM 1293 C C . ARG A 1 172 ? -21.935 2.819 36.732 1.00 58.19 172 ARG A C 1
ATOM 1295 O O . ARG A 1 172 ? -22.797 2.837 37.596 1.00 58.19 172 ARG A O 1
ATOM 1302 N N . GLU A 1 173 ? -22.193 2.549 35.455 1.00 60.28 173 GLU A N 1
ATOM 1303 C CA . GLU A 1 173 ? -23.554 2.218 35.007 1.00 60.28 173 GLU A CA 1
ATOM 1304 C C . GLU A 1 173 ? -24.036 0.879 35.578 1.00 60.28 173 GLU A C 1
ATOM 1306 O O . GLU A 1 173 ? -25.197 0.765 35.960 1.00 60.28 173 GLU A O 1
ATOM 1311 N N . GLN A 1 174 ? -23.151 -0.117 35.711 1.00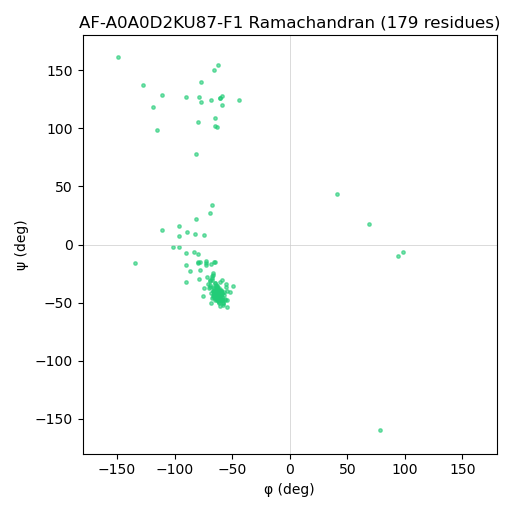 60.34 174 GLN A N 1
ATOM 1312 C CA . GLN A 1 174 ? -23.502 -1.365 36.396 1.00 60.34 174 GLN A CA 1
ATOM 1313 C C . GLN A 1 174 ? -23.790 -1.148 37.888 1.00 60.34 174 GLN A C 1
ATOM 1315 O O . GLN A 1 174 ? -24.781 -1.675 38.379 1.00 60.34 174 GLN A O 1
ATOM 1320 N N . ALA A 1 175 ? -22.998 -0.327 38.587 1.00 65.12 175 ALA A N 1
ATOM 1321 C CA . ALA A 1 175 ? -23.250 -0.009 39.994 1.00 65.12 175 ALA A CA 1
ATOM 1322 C C . ALA A 1 175 ? -24.549 0.796 40.202 1.00 65.12 175 ALA A C 1
ATOM 1324 O O . ALA A 1 175 ? -25.300 0.516 41.129 1.00 65.12 175 ALA A O 1
ATOM 1325 N N . GLU A 1 176 ? -24.858 1.756 39.323 1.00 73.19 176 GLU A N 1
ATOM 1326 C CA . GLU A 1 176 ? -26.106 2.533 39.399 1.00 73.19 176 GLU A CA 1
ATOM 1327 C C . GLU A 1 176 ? -27.349 1.717 39.004 1.00 73.19 176 GLU A C 1
ATOM 1329 O O . GLU A 1 176 ? -28.451 2.002 39.476 1.00 73.19 176 GLU A O 1
ATOM 1334 N N . GLY A 1 177 ? -27.196 0.711 38.139 1.00 69.81 177 GLY A N 1
ATOM 1335 C CA . GLY A 1 177 ? -28.262 -0.240 37.820 1.00 69.81 177 GLY A CA 1
ATOM 1336 C C . GLY A 1 177 ? -28.561 -1.203 38.971 1.00 69.81 177 GLY A C 1
ATOM 1337 O O . GLY A 1 177 ? -29.718 -1.559 39.175 1.00 69.81 177 GLY A O 1
ATOM 1338 N N . GLU A 1 178 ? -27.538 -1.582 39.739 1.00 77.69 178 GLU A N 1
ATOM 1339 C CA . GLU A 1 178 ? -27.649 -2.505 40.874 1.00 77.69 178 GLU A CA 1
ATOM 1340 C C . GLU A 1 178 ? -28.204 -1.826 42.141 1.00 77.69 178 GLU A C 1
ATOM 1342 O O . GLU A 1 178 ? -28.931 -2.461 42.891 1.00 77.69 178 GLU A O 1
ATOM 1347 N N . GLU A 1 179 ? -27.979 -0.520 42.347 1.00 76.31 179 GLU A N 1
ATOM 1348 C CA . GLU A 1 179 ? -28.609 0.250 43.444 1.00 76.31 179 GLU A CA 1
ATOM 1349 C C . GLU A 1 179 ? -30.108 0.541 43.241 1.00 76.31 179 GLU A C 1
ATOM 1351 O O . GLU A 1 179 ? -30.792 0.968 44.173 1.00 76.31 179 GLU A O 1
ATOM 1356 N N . ARG A 1 180 ? -30.632 0.362 42.024 1.00 78.56 180 ARG A N 1
ATOM 1357 C CA . ARG A 1 180 ? -32.046 0.623 41.696 1.00 78.56 180 ARG A CA 1
ATOM 1358 C C . ARG A 1 180 ? -32.909 -0.638 41.620 1.00 78.56 180 ARG A C 1
ATOM 1360 O O . ARG A 1 180 ? -34.108 -0.506 41.365 1.00 78.56 180 ARG A O 1
ATOM 1367 N N . ALA A 1 181 ? -32.317 -1.816 41.798 1.00 70.38 181 ALA A N 1
ATOM 1368 C CA . ALA A 1 181 ? -32.998 -3.110 41.835 1.00 70.38 181 ALA A CA 1
ATOM 1369 C C . ALA A 1 181 ? -33.233 -3.558 43.285 1.00 70.38 181 ALA A C 1
ATOM 1371 O O . ALA A 1 181 ? -34.300 -4.166 43.529 1.00 70.38 181 ALA A O 1
#

Radius of gyration: 21.98 Å; Cα contacts (8 Å, |Δi|>4): 181; chains: 1; bounding box: 54×33×71 Å

Mean predicted aligned error: 8.23 Å

pLDDT: mean 83.59, std 16.26, range [42.66, 98.44]

Foldseek 3Di:
DPPPPDPQDPLLVVLVVLLVQLVVLLVLLVQLLVVLLVVCVPDDQACCLLPPQPPDDRPGDGSCRSSVLVVVLSVLLVVLSVVCVVCSVVVVLVVCLVVNLVSLVVSLVSLVVQLSRLVSSCVRPVCVDDPNVVSSVSNSSSSVSSSVSSVVSSCSSVPPPPCVVVPVVVVVVVVVVVVVD

Sequence (181 aa):
MAGFACPFTCAQKLVLPLVSLNFLFWVISLGGLGSLQYLCTEPFNNTGYLSGVRGLSPVHLTCSRVYSYYWWIVALEFIVLCGLALTIAGGHLSAMRLAWTGLLAVATALCTQAADTFLTINSVQHYQSGLELHTSRGAAAGFIMTATINMLLLLVVGAESKESANCPYNKREQAEGEERA